Protein AF-A0A972HY02-F1 (afdb_monomer)

Sequence (213 aa):
MHKRKRLLFIAIFVITLFCNSVVFGEEVEIKLNQEEWKELNEFFSNFSEVFLKPFKKGQVSNTELVRFGILHNLWNNYQLFQPYNSSYLKLDKKFVETTVEKYFGIKSITHESVGDKIYKDGYYIIPVSSGEAYLFSQVTKFIDMGNGYYVAFLNLYIASSGFGGDPHGNLKTWNKERDGDIPKLSSKMVATVKKVTSNGSSRYILIEYLRDK

Structure (mmCIF, N/CA/C/O backbone):
data_AF-A0A972HY02-F1
#
_entry.id   AF-A0A972HY02-F1
#
loop_
_atom_site.group_PDB
_atom_site.id
_atom_site.type_symbol
_atom_site.label_atom_id
_atom_site.label_alt_id
_atom_site.label_comp_id
_atom_site.label_asym_id
_atom_site.label_entity_id
_atom_site.label_seq_id
_atom_site.pdbx_PDB_ins_code
_atom_site.Cartn_x
_atom_site.Cartn_y
_atom_site.Cartn_z
_atom_site.occupancy
_atom_site.B_iso_or_equiv
_atom_site.auth_seq_id
_atom_site.auth_comp_id
_atom_site.auth_asym_id
_atom_site.auth_atom_id
_atom_site.pdbx_PDB_model_num
ATOM 1 N N . MET A 1 1 ? -20.579 -78.067 -4.410 1.00 40.72 1 MET A N 1
ATOM 2 C CA . MET A 1 1 ? -19.650 -77.240 -5.213 1.00 40.72 1 MET A CA 1
ATOM 3 C C . MET A 1 1 ? -20.063 -75.778 -5.075 1.00 40.72 1 MET A C 1
ATOM 5 O O . MET A 1 1 ? -21.179 -75.424 -5.422 1.00 40.72 1 MET A O 1
ATOM 9 N N . HIS A 1 2 ? -19.217 -74.978 -4.425 1.00 41.62 2 HIS A N 1
ATOM 10 C CA . HIS A 1 2 ? -19.426 -73.565 -4.092 1.00 41.62 2 HIS A CA 1
ATOM 11 C C . HIS A 1 2 ? -19.660 -72.666 -5.316 1.00 41.62 2 HIS A C 1
ATOM 13 O O . HIS A 1 2 ? -18.959 -72.837 -6.311 1.00 41.62 2 HIS A O 1
ATOM 19 N N . LYS A 1 3 ? -20.456 -71.592 -5.161 1.00 41.34 3 LYS A N 1
ATOM 20 C CA . LYS A 1 3 ? -19.930 -70.205 -5.163 1.00 41.34 3 LYS A CA 1
ATOM 21 C C . LYS A 1 3 ? -21.015 -69.127 -4.960 1.00 41.34 3 LYS A C 1
ATOM 23 O O . LYS A 1 3 ? -21.869 -68.909 -5.802 1.00 41.34 3 LYS A O 1
ATOM 28 N N . ARG A 1 4 ? -20.825 -68.395 -3.853 1.00 43.81 4 ARG A N 1
ATOM 29 C CA . ARG A 1 4 ? -20.883 -66.927 -3.687 1.00 43.81 4 ARG A CA 1
ATOM 30 C C . ARG A 1 4 ? -22.223 -66.208 -3.914 1.00 43.81 4 ARG A C 1
ATOM 32 O O . ARG A 1 4 ? -22.504 -65.691 -4.989 1.00 43.81 4 ARG A O 1
ATOM 39 N N . L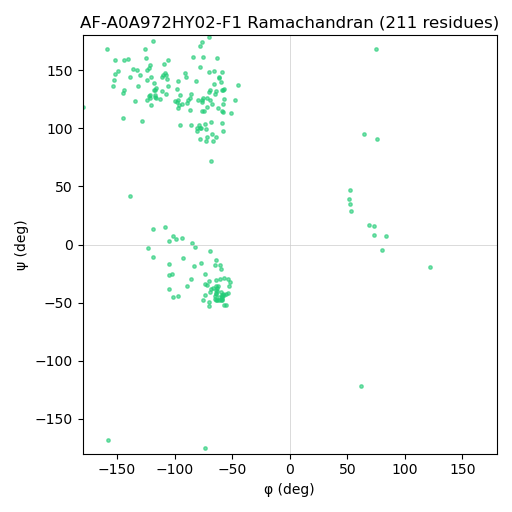YS A 1 5 ? -22.933 -66.004 -2.795 1.00 46.31 5 LYS A N 1
ATOM 40 C CA . LYS A 1 5 ? -23.804 -64.840 -2.561 1.00 46.31 5 LYS A CA 1
ATOM 41 C C . LYS A 1 5 ? -22.962 -63.560 -2.685 1.00 46.31 5 LYS A C 1
ATOM 43 O O . LYS A 1 5 ? -21.973 -63.415 -1.967 1.00 46.31 5 LYS A O 1
ATOM 48 N N . ARG A 1 6 ? -23.314 -62.656 -3.601 1.00 45.62 6 ARG A N 1
ATOM 49 C CA . ARG A 1 6 ? -22.719 -61.313 -3.689 1.00 45.62 6 ARG A CA 1
ATOM 50 C C . ARG A 1 6 ? -23.482 -60.397 -2.731 1.00 45.62 6 ARG A C 1
ATOM 52 O O . ARG A 1 6 ? -24.605 -60.010 -3.029 1.00 45.62 6 ARG A O 1
ATOM 59 N N . LEU A 1 7 ? -22.890 -60.103 -1.572 1.00 45.00 7 LEU A N 1
ATOM 60 C CA . LEU A 1 7 ? -23.332 -59.002 -0.718 1.00 45.00 7 LEU A CA 1
ATOM 61 C C . LEU A 1 7 ? -22.931 -57.692 -1.406 1.00 45.00 7 LEU A C 1
ATOM 63 O O . LEU A 1 7 ? -21.748 -57.452 -1.644 1.00 45.00 7 LEU A O 1
ATOM 67 N N . LEU A 1 8 ? -23.920 -56.875 -1.747 1.00 40.53 8 LEU A N 1
ATOM 68 C CA . LEU A 1 8 ? -23.731 -55.522 -2.248 1.00 40.53 8 LEU A CA 1
ATOM 69 C C . LEU A 1 8 ? -23.481 -54.611 -1.034 1.00 40.53 8 LEU A C 1
ATOM 71 O O . LEU A 1 8 ? -24.416 -54.259 -0.322 1.00 40.53 8 LEU A O 1
ATOM 75 N N . PHE A 1 9 ? -22.221 -54.274 -0.754 1.00 43.53 9 PHE A N 1
ATOM 76 C CA . PHE A 1 9 ? -21.885 -53.216 0.202 1.00 43.53 9 PHE A CA 1
ATOM 77 C C . PHE A 1 9 ? -22.065 -51.865 -0.498 1.00 43.53 9 PHE A C 1
ATOM 79 O O . PHE A 1 9 ? -21.234 -51.466 -1.312 1.00 43.53 9 PHE A O 1
ATOM 86 N N . ILE A 1 10 ? -23.163 -51.170 -0.203 1.00 44.62 10 ILE A N 1
ATOM 87 C CA . ILE A 1 10 ? -23.330 -49.759 -0.562 1.00 44.62 10 ILE A CA 1
ATOM 88 C C . ILE A 1 10 ? -22.516 -48.956 0.456 1.00 44.62 10 ILE A C 1
ATOM 90 O O . ILE A 1 10 ? -22.935 -48.768 1.596 1.00 44.62 10 ILE A O 1
ATOM 94 N N . ALA A 1 11 ? -21.319 -48.530 0.060 1.00 46.16 11 ALA A N 1
ATOM 95 C CA . ALA A 1 11 ? -20.534 -47.569 0.820 1.00 46.16 11 ALA A CA 1
ATOM 96 C C . ALA A 1 11 ? -21.167 -46.180 0.648 1.00 46.16 11 ALA A C 1
ATOM 98 O O . ALA A 1 11 ? -21.038 -45.553 -0.403 1.00 46.16 11 ALA A O 1
ATOM 99 N N . ILE A 1 12 ? -21.882 -45.712 1.671 1.00 47.66 12 ILE A N 1
ATOM 100 C CA . ILE A 1 12 ? -22.356 -44.329 1.754 1.00 47.66 12 ILE A CA 1
ATOM 101 C C . ILE A 1 12 ? -21.132 -43.458 2.050 1.00 47.66 12 ILE A C 1
ATOM 103 O O . ILE A 1 12 ? -20.663 -43.379 3.184 1.00 47.66 12 ILE A O 1
ATOM 107 N N . PHE A 1 13 ? -20.586 -42.830 1.012 1.00 43.66 13 PHE A N 1
ATOM 108 C CA . PHE A 1 13 ? -19.555 -41.807 1.143 1.00 43.66 13 PHE A CA 1
ATOM 109 C C . PHE A 1 13 ? -20.246 -40.506 1.574 1.00 43.66 13 PHE A C 1
ATOM 111 O O . PHE A 1 13 ? -20.729 -39.735 0.746 1.00 43.66 13 PHE A O 1
ATOM 118 N N . VAL A 1 14 ? -20.361 -40.283 2.885 1.00 46.16 14 VAL A N 1
ATOM 119 C CA . VAL A 1 14 ? -20.779 -38.983 3.424 1.00 46.16 14 VAL A CA 1
ATOM 120 C C . VAL A 1 14 ? -19.611 -38.021 3.220 1.00 46.16 14 VAL A C 1
ATOM 122 O O . VAL A 1 14 ? -18.694 -37.950 4.034 1.00 46.16 14 VAL A O 1
ATOM 125 N N . ILE A 1 15 ? -19.617 -37.300 2.099 1.00 47.66 15 ILE A N 1
ATOM 126 C CA . ILE A 1 15 ? -18.737 -36.150 1.892 1.00 47.66 15 ILE A CA 1
ATOM 127 C C . ILE A 1 15 ? -19.281 -35.033 2.785 1.00 47.66 15 ILE A C 1
ATOM 129 O O . ILE A 1 15 ? -20.130 -34.244 2.374 1.00 47.66 15 ILE A O 1
ATOM 133 N N . THR A 1 16 ? -18.822 -34.972 4.034 1.00 48.41 16 THR A N 1
ATOM 134 C CA . THR A 1 16 ? -18.956 -33.756 4.835 1.00 48.41 16 THR A CA 1
ATOM 135 C C . THR A 1 16 ? -18.064 -32.697 4.198 1.00 48.41 16 THR A C 1
ATOM 137 O O . THR A 1 16 ? -16.858 -32.650 4.451 1.00 48.41 16 THR A O 1
ATOM 140 N N . LEU A 1 17 ? -18.649 -31.864 3.334 1.00 44.12 17 LEU A N 1
ATOM 141 C CA . LEU A 1 17 ? -18.082 -30.566 2.991 1.00 44.12 17 LEU A CA 1
ATOM 142 C C . LEU A 1 17 ? -17.946 -29.786 4.305 1.00 44.12 17 LEU A C 1
ATOM 144 O O . LEU A 1 17 ? -18.910 -29.201 4.797 1.00 44.12 17 LEU A O 1
ATOM 148 N N . PHE A 1 18 ? -16.749 -29.783 4.891 1.00 44.62 18 PHE A N 1
ATOM 149 C CA . PHE A 1 18 ? -16.382 -28.773 5.871 1.00 44.62 18 PHE A CA 1
ATOM 150 C C . PHE A 1 18 ? -16.303 -27.445 5.123 1.00 44.62 18 PHE A C 1
ATOM 152 O O . PHE A 1 18 ? -15.267 -27.060 4.580 1.00 44.62 18 PHE A O 1
ATOM 159 N N . CYS A 1 19 ? -17.436 -26.752 5.055 1.00 38.41 19 CYS A N 1
ATOM 160 C CA . CYS A 1 19 ? -17.448 -25.327 4.806 1.00 38.41 19 CYS A CA 1
ATOM 161 C C . CYS A 1 19 ? -16.738 -24.705 6.015 1.00 38.41 19 CYS A C 1
ATOM 163 O O . CYS A 1 19 ? -17.353 -24.479 7.051 1.00 38.41 19 CYS A O 1
ATOM 165 N N . ASN A 1 20 ? -15.421 -24.500 5.916 1.00 41.03 20 ASN A N 1
ATOM 166 C CA . ASN A 1 20 ? -14.667 -23.691 6.868 1.00 41.03 20 ASN A CA 1
ATOM 167 C C . ASN A 1 20 ? -15.113 -22.234 6.695 1.00 41.03 20 ASN A C 1
ATOM 169 O O . ASN A 1 20 ? -14.405 -21.408 6.119 1.00 41.03 20 ASN A O 1
ATOM 173 N N . SER A 1 21 ? -16.327 -21.917 7.138 1.00 49.69 21 SER A N 1
ATOM 174 C CA . SER A 1 21 ? -16.713 -20.547 7.428 1.00 49.69 21 SER A CA 1
ATOM 175 C C . SER A 1 21 ? -15.747 -20.055 8.497 1.00 49.69 21 SER A C 1
ATOM 177 O O . SER A 1 21 ? -15.699 -20.605 9.595 1.00 49.69 21 SER A O 1
ATOM 179 N N . VAL A 1 22 ? -14.924 -19.069 8.144 1.00 54.97 22 VAL A N 1
ATOM 180 C CA . VAL A 1 22 ? -14.088 -18.355 9.109 1.00 54.97 22 VAL A CA 1
ATOM 181 C C . VAL A 1 22 ? -15.046 -17.740 10.125 1.00 54.97 22 VAL A C 1
ATOM 183 O O . VAL A 1 22 ? -15.758 -16.793 9.803 1.00 54.97 22 VAL A O 1
ATOM 186 N N . VAL A 1 23 ? -15.123 -18.331 11.317 1.00 57.91 23 VAL A N 1
ATOM 187 C CA . VAL A 1 23 ? -15.903 -17.789 12.432 1.00 57.91 23 VAL A CA 1
ATOM 188 C C . VAL A 1 23 ? -15.082 -16.647 13.006 1.00 57.91 23 VAL A C 1
ATOM 190 O O . VAL A 1 23 ? -14.093 -16.896 13.687 1.00 57.91 23 VAL A O 1
ATOM 193 N N . PHE A 1 24 ? -15.428 -15.410 12.661 1.00 62.81 24 PHE A N 1
ATOM 194 C CA . PHE A 1 24 ? -14.830 -14.234 13.288 1.00 62.81 24 PHE A CA 1
ATOM 195 C C . PHE A 1 24 ? -15.146 -14.235 14.792 1.00 62.81 24 PHE A C 1
ATOM 197 O O . PHE A 1 24 ? -16.200 -14.718 15.210 1.00 62.81 24 PHE A O 1
ATOM 204 N N . GLY A 1 25 ? -14.180 -13.792 15.597 1.00 70.50 25 GLY A N 1
ATOM 205 C CA . GLY A 1 25 ? -14.337 -13.657 17.043 1.00 70.50 25 GLY A CA 1
ATOM 206 C C . GLY A 1 25 ? -15.217 -12.460 17.406 1.00 70.50 25 GLY A C 1
ATOM 207 O O . GLY A 1 25 ? -15.766 -11.794 16.532 1.00 70.50 25 GLY A O 1
ATOM 208 N N . GLU A 1 26 ? -15.341 -12.187 18.704 1.00 82.00 26 GLU A N 1
ATOM 209 C CA . GLU A 1 26 ? -15.960 -10.950 19.185 1.00 82.00 26 GLU A CA 1
ATOM 210 C C . GLU A 1 26 ? -15.195 -9.733 18.643 1.00 82.00 26 GLU A C 1
ATOM 212 O O . GLU A 1 26 ? -13.964 -9.704 18.682 1.00 82.00 26 GLU A O 1
ATOM 217 N N . GLU A 1 27 ? -15.927 -8.749 18.118 1.00 89.88 27 GLU A N 1
ATOM 218 C CA . GLU A 1 27 ? -15.341 -7.521 17.587 1.00 89.88 27 GLU A CA 1
ATOM 219 C C . GLU A 1 27 ? -14.893 -6.618 18.738 1.00 89.88 27 GLU A C 1
ATOM 221 O O . GLU A 1 27 ? -15.718 -6.104 19.497 1.00 89.88 27 GLU A O 1
ATOM 226 N N . VAL A 1 28 ? -13.585 -6.395 18.857 1.00 94.00 28 VAL A N 1
ATOM 227 C CA . VAL A 1 28 ? -13.012 -5.575 19.931 1.00 94.00 28 VAL A CA 1
ATOM 228 C C . VAL A 1 28 ? -12.245 -4.407 19.335 1.00 94.00 28 VAL A C 1
ATOM 230 O O . VAL A 1 28 ? -11.272 -4.582 18.603 1.00 94.00 28 VAL A O 1
ATOM 233 N N . GLU A 1 29 ? -12.663 -3.186 19.665 1.00 95.75 29 GLU A N 1
ATOM 234 C CA . GLU A 1 29 ? -11.902 -1.992 19.305 1.00 95.75 29 GLU A CA 1
ATOM 235 C C . GLU A 1 29 ? -10.595 -1.925 20.104 1.00 95.75 29 GLU A C 1
ATOM 237 O O . GLU A 1 29 ? -10.589 -1.939 21.338 1.00 95.75 29 GLU A O 1
ATOM 242 N N . ILE A 1 30 ? -9.479 -1.825 19.386 1.00 95.75 30 ILE A N 1
ATOM 243 C CA . ILE A 1 30 ? -8.142 -1.736 19.960 1.00 95.75 30 ILE A CA 1
ATOM 244 C C . ILE A 1 30 ? -7.810 -0.274 20.229 1.00 95.75 30 ILE A C 1
ATOM 246 O O . ILE A 1 30 ? -7.784 0.563 19.324 1.00 95.75 30 ILE A O 1
ATOM 250 N N . LYS A 1 31 ? -7.470 0.019 21.484 1.00 96.12 31 LYS A N 1
ATOM 251 C CA . LYS A 1 31 ? -6.879 1.301 21.866 1.00 96.12 31 LYS A CA 1
ATOM 252 C C . LYS A 1 31 ? -5.391 1.289 21.539 1.00 96.12 31 LYS A C 1
ATOM 254 O O . LYS A 1 31 ? -4.598 0.774 22.320 1.00 96.12 31 LYS A O 1
ATOM 259 N N . LEU A 1 32 ? -5.045 1.856 20.388 1.00 94.56 32 LEU A N 1
ATOM 260 C CA . LEU A 1 32 ? -3.661 1.991 19.944 1.00 94.56 32 LEU A CA 1
ATOM 261 C C . LEU A 1 32 ? -2.915 3.001 20.816 1.00 94.56 32 LEU A C 1
ATOM 263 O O . LEU A 1 32 ? -3.403 4.111 21.056 1.00 94.56 32 LEU A O 1
ATOM 267 N N . ASN A 1 33 ? -1.716 2.638 21.254 1.00 95.38 33 ASN A N 1
ATOM 268 C CA . ASN A 1 33 ? -0.767 3.614 21.770 1.00 95.38 33 ASN A CA 1
ATOM 269 C C . ASN A 1 33 ? -0.121 4.409 20.613 1.00 95.38 33 ASN A C 1
ATOM 271 O O . ASN A 1 33 ? -0.362 4.141 19.435 1.00 95.38 33 ASN A O 1
ATOM 275 N N . GLN A 1 34 ? 0.690 5.418 20.941 1.00 93.25 34 GLN A N 1
ATOM 276 C CA . GLN A 1 34 ? 1.284 6.304 19.934 1.00 93.25 34 GLN A CA 1
ATOM 277 C C . GLN A 1 34 ? 2.224 5.577 18.956 1.00 93.25 34 GLN A C 1
ATOM 279 O O . GLN A 1 34 ? 2.246 5.915 17.774 1.00 93.25 34 GLN A O 1
ATOM 284 N N . GLU A 1 35 ? 2.993 4.602 19.437 1.00 94.56 35 GLU A N 1
ATOM 285 C CA . GLU A 1 35 ? 3.932 3.824 18.626 1.00 94.56 35 GLU A CA 1
ATOM 286 C C . GLU A 1 35 ? 3.176 2.890 17.675 1.00 94.56 35 GLU A C 1
ATOM 288 O O . GLU A 1 35 ? 3.372 2.964 16.466 1.00 94.56 35 GLU A O 1
ATOM 293 N N . GLU A 1 36 ? 2.212 2.121 18.189 1.00 95.38 36 GLU A N 1
ATOM 294 C CA . GLU A 1 36 ? 1.360 1.231 17.384 1.00 95.38 36 GLU A CA 1
ATOM 295 C C . GLU A 1 36 ? 0.570 2.004 16.320 1.00 95.38 36 GLU A C 1
ATOM 297 O O . GLU A 1 36 ? 0.427 1.565 15.177 1.00 95.38 36 GLU A O 1
ATOM 302 N N . TRP A 1 37 ? 0.055 3.179 16.688 1.00 96.25 37 TRP A N 1
ATOM 303 C CA . TRP A 1 37 ? -0.646 4.058 15.761 1.00 96.25 37 TRP A CA 1
ATOM 304 C C . TRP A 1 37 ? 0.280 4.561 14.651 1.00 96.25 37 TRP A C 1
ATOM 306 O O . TRP A 1 37 ? -0.109 4.565 13.482 1.00 96.25 37 TRP A O 1
ATOM 316 N N . LYS A 1 38 ? 1.517 4.942 14.990 1.00 95.44 38 LYS A N 1
ATOM 317 C CA . LYS A 1 38 ? 2.517 5.366 14.008 1.00 95.44 38 LYS A CA 1
ATOM 318 C C . LYS A 1 38 ? 2.885 4.225 13.056 1.00 95.44 38 LYS A C 1
ATOM 320 O O . LYS A 1 38 ? 2.833 4.429 11.846 1.00 95.44 38 LYS A O 1
ATOM 325 N N . GLU A 1 39 ? 3.168 3.032 13.573 1.00 95.44 39 GLU A N 1
ATOM 326 C CA . GLU A 1 39 ? 3.488 1.854 12.754 1.00 95.44 39 GLU A CA 1
ATOM 327 C C . GLU A 1 39 ? 2.354 1.501 11.781 1.00 95.44 39 GLU A C 1
ATOM 329 O O . GLU A 1 39 ? 2.594 1.222 10.603 1.00 95.44 39 GLU A O 1
ATOM 334 N N . LEU A 1 40 ? 1.098 1.543 12.240 1.00 97.50 40 LEU A N 1
ATOM 335 C CA . LEU A 1 40 ? -0.045 1.293 11.362 1.00 97.50 40 LEU A CA 1
ATOM 336 C C . LEU A 1 40 ? -0.221 2.407 10.323 1.00 97.50 40 LEU A C 1
ATOM 338 O O . LEU A 1 40 ? -0.528 2.111 9.168 1.00 97.50 40 LEU A O 1
ATOM 342 N N . ASN A 1 41 ? -0.001 3.671 10.687 1.00 97.56 41 ASN A N 1
ATOM 343 C CA . ASN A 1 41 ? -0.032 4.777 9.729 1.00 97.56 41 ASN A CA 1
ATOM 344 C C . ASN A 1 41 ? 1.031 4.617 8.645 1.00 97.56 41 ASN A C 1
ATOM 346 O O . ASN A 1 41 ? 0.723 4.794 7.467 1.00 97.56 41 ASN A O 1
ATOM 350 N N . GLU A 1 42 ? 2.259 4.256 9.016 1.00 95.88 42 GLU A N 1
ATOM 351 C CA . GLU A 1 42 ? 3.332 3.953 8.064 1.00 95.88 42 GLU A CA 1
ATOM 352 C C . GLU A 1 42 ? 2.927 2.788 7.156 1.00 95.88 42 GLU A C 1
ATOM 354 O O . GLU A 1 42 ? 3.001 2.896 5.930 1.00 95.88 42 GLU A O 1
ATOM 359 N N . PHE A 1 43 ? 2.401 1.701 7.733 1.00 97.50 43 PHE A N 1
ATOM 360 C CA . PHE A 1 43 ? 1.905 0.558 6.974 1.00 97.50 43 PHE A CA 1
ATOM 361 C C . PHE A 1 43 ? 0.850 0.970 5.936 1.00 97.50 43 PHE A C 1
ATOM 363 O O . PHE A 1 43 ? 1.021 0.652 4.757 1.00 97.50 43 PHE A O 1
ATOM 370 N N . PHE A 1 44 ? -0.200 1.699 6.335 1.00 98.25 44 PHE A N 1
ATOM 371 C CA . PHE A 1 44 ? -1.285 2.096 5.431 1.00 98.25 44 PHE A CA 1
ATOM 372 C C . PHE A 1 44 ? -0.895 3.203 4.443 1.00 98.25 44 PHE A C 1
ATOM 374 O O . PHE A 1 44 ? -1.455 3.277 3.341 1.00 98.25 44 PHE A O 1
ATOM 381 N N . SER A 1 45 ? 0.091 4.033 4.786 1.00 97.00 45 SER A N 1
ATOM 382 C CA . SER A 1 45 ? 0.610 5.065 3.884 1.00 97.00 45 SER A CA 1
ATOM 383 C C . SER A 1 45 ? 1.271 4.457 2.647 1.00 97.00 45 SER A C 1
ATOM 385 O O . SER A 1 45 ? 1.082 5.012 1.571 1.00 97.00 45 SER A O 1
ATOM 387 N N . ASN A 1 46 ? 1.867 3.258 2.744 1.00 97.06 46 ASN A N 1
ATOM 388 C CA . ASN A 1 46 ? 2.402 2.525 1.580 1.00 97.06 46 ASN A CA 1
ATOM 389 C C . ASN A 1 46 ? 1.350 2.255 0.482 1.00 97.06 46 ASN A C 1
ATOM 391 O O . ASN A 1 46 ? 1.677 2.140 -0.696 1.00 97.06 46 ASN A O 1
ATOM 395 N N . PHE A 1 47 ? 0.067 2.132 0.834 1.00 97.56 47 PHE A N 1
ATOM 396 C CA . PHE A 1 47 ? -1.004 1.969 -0.161 1.00 97.56 47 PHE A CA 1
ATOM 397 C C . PHE A 1 47 ? -1.506 3.314 -0.692 1.00 97.56 47 PHE A C 1
ATOM 399 O O . PHE A 1 47 ? -1.952 3.408 -1.836 1.00 97.56 47 PHE A O 1
ATOM 406 N N . SER A 1 48 ? -1.431 4.350 0.145 1.00 95.06 48 SER A N 1
ATOM 407 C CA . SER A 1 48 ? -1.893 5.701 -0.182 1.00 95.06 48 SER A CA 1
ATOM 408 C C . SER A 1 48 ? -0.945 6.387 -1.154 1.00 95.06 48 SER A C 1
ATOM 410 O O . SER A 1 48 ? -1.412 6.951 -2.139 1.00 95.06 48 SER A O 1
ATOM 412 N N . GLU A 1 49 ? 0.367 6.263 -0.924 1.00 91.38 49 GLU A N 1
ATOM 413 C CA . GLU A 1 49 ? 1.411 6.806 -1.797 1.00 91.38 49 GLU A CA 1
ATOM 414 C C . GLU A 1 49 ? 1.209 6.324 -3.240 1.00 91.38 49 GLU A C 1
ATOM 416 O O . GLU A 1 49 ? 1.293 7.116 -4.172 1.00 91.38 49 GLU A O 1
ATOM 421 N N . VAL A 1 50 ? 0.856 5.042 -3.453 1.00 92.44 50 VAL A N 1
ATOM 422 C CA . VAL A 1 50 ? 0.733 4.467 -4.810 1.00 92.44 50 VAL A CA 1
ATOM 423 C C . VAL A 1 50 ? -0.627 4.716 -5.455 1.00 92.44 50 VAL A C 1
ATOM 425 O O . VAL A 1 50 ? -0.864 4.259 -6.581 1.00 92.44 50 VAL A O 1
ATOM 428 N N . PHE A 1 51 ? -1.517 5.422 -4.753 1.00 93.31 51 PHE A N 1
ATOM 429 C CA . PHE A 1 51 ? -2.923 5.591 -5.105 1.00 93.31 51 PHE A CA 1
ATOM 430 C C . PHE A 1 51 ? -3.614 4.242 -5.348 1.00 93.31 51 PHE A C 1
ATOM 432 O O . PHE A 1 51 ? -4.299 4.063 -6.362 1.00 93.31 51 PHE A O 1
ATOM 439 N N . LEU A 1 52 ? -3.405 3.272 -4.446 1.00 96.62 52 LEU A N 1
ATOM 440 C CA . LEU A 1 52 ? -3.951 1.926 -4.604 1.00 96.62 52 LEU A CA 1
ATOM 441 C C . LEU A 1 52 ? -5.470 1.996 -4.752 1.00 96.62 52 LEU A C 1
ATOM 443 O O . LEU A 1 52 ? -6.175 2.564 -3.911 1.00 96.62 52 LEU A O 1
ATOM 447 N N . LYS A 1 53 ? -5.990 1.407 -5.830 1.00 96.56 53 LYS A N 1
ATOM 448 C CA . LYS A 1 53 ? -7.432 1.412 -6.057 1.00 96.56 53 LYS A CA 1
ATOM 449 C C . LYS A 1 53 ? -8.152 0.521 -5.045 1.00 96.56 53 LYS A C 1
ATOM 451 O O . LYS A 1 53 ? -7.615 -0.512 -4.650 1.00 96.56 53 LYS A O 1
ATOM 456 N N . PRO A 1 54 ? -9.397 0.867 -4.675 1.00 97.56 54 PRO A N 1
ATOM 457 C CA . PRO A 1 54 ? -10.213 -0.002 -3.847 1.00 97.56 54 PRO A CA 1
ATOM 458 C C . PRO A 1 54 ? -10.443 -1.367 -4.511 1.00 97.56 54 PRO A C 1
ATOM 460 O O . PRO A 1 54 ? -10.705 -1.441 -5.713 1.00 97.56 54 PRO A O 1
ATOM 463 N N . PHE A 1 55 ? -10.405 -2.437 -3.725 1.00 98.31 55 PHE A N 1
ATOM 464 C CA . PHE A 1 55 ? -10.669 -3.807 -4.147 1.00 98.31 55 PHE A CA 1
ATOM 465 C C . PHE A 1 55 ? -11.286 -4.614 -3.001 1.00 98.31 55 PHE A C 1
ATOM 467 O O . PHE A 1 55 ? -10.987 -4.384 -1.830 1.00 98.31 55 PHE A O 1
ATOM 474 N N . LYS A 1 56 ? -12.127 -5.592 -3.348 1.00 98.19 56 LYS A N 1
ATOM 475 C CA . LYS A 1 56 ? -12.662 -6.567 -2.389 1.00 98.19 56 LYS A CA 1
ATOM 476 C C . LYS A 1 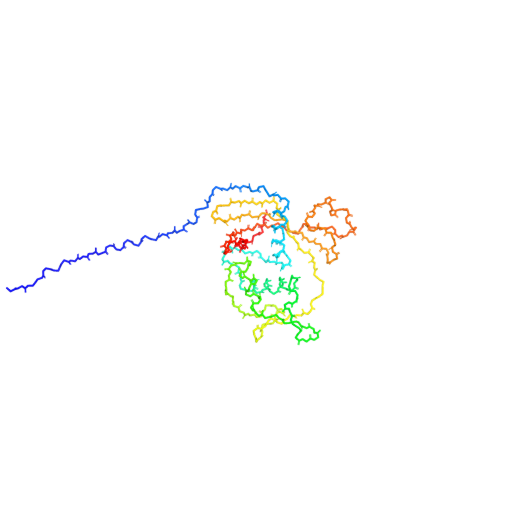56 ? -11.698 -7.726 -2.178 1.00 98.19 56 LYS A C 1
ATOM 478 O O . LYS A 1 56 ? -10.872 -8.013 -3.047 1.00 98.19 56 LYS A O 1
ATOM 483 N N . LYS A 1 57 ? -11.860 -8.464 -1.082 1.00 96.56 57 LYS A N 1
ATOM 484 C CA . LYS A 1 57 ? -11.075 -9.672 -0.795 1.00 96.56 57 LYS A CA 1
ATOM 485 C C . LYS A 1 57 ? -10.990 -10.617 -1.998 1.00 96.56 57 LYS A C 1
ATOM 487 O O . LYS A 1 57 ? -12.003 -11.059 -2.532 1.00 96.56 57 LYS A O 1
ATOM 492 N N . GLY A 1 58 ? -9.760 -10.946 -2.395 1.00 95.19 58 GLY A N 1
ATOM 493 C CA . GLY A 1 58 ? -9.481 -11.839 -3.526 1.00 95.19 58 GLY A CA 1
ATOM 494 C C . GLY A 1 58 ? -9.749 -11.233 -4.909 1.00 95.19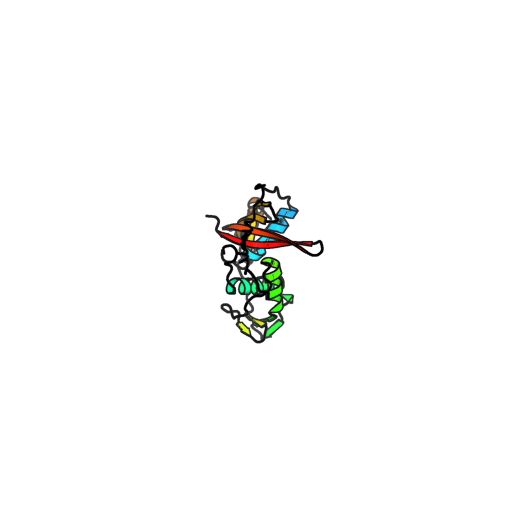 58 GLY A C 1
ATOM 495 O O . GLY A 1 58 ? -9.698 -11.960 -5.894 1.00 95.19 58 GLY A O 1
ATOM 496 N N . GLN A 1 59 ? -10.033 -9.929 -4.993 1.00 97.56 59 GLN A N 1
ATOM 497 C CA . GLN A 1 59 ? -10.353 -9.221 -6.239 1.00 97.56 59 GLN A CA 1
ATOM 498 C C . GLN A 1 59 ? -9.353 -8.103 -6.578 1.00 97.56 59 GLN A C 1
ATOM 500 O O . GLN A 1 59 ? -9.633 -7.277 -7.446 1.00 97.56 59 GLN A O 1
ATOM 505 N N . VAL A 1 60 ? -8.191 -8.050 -5.915 1.0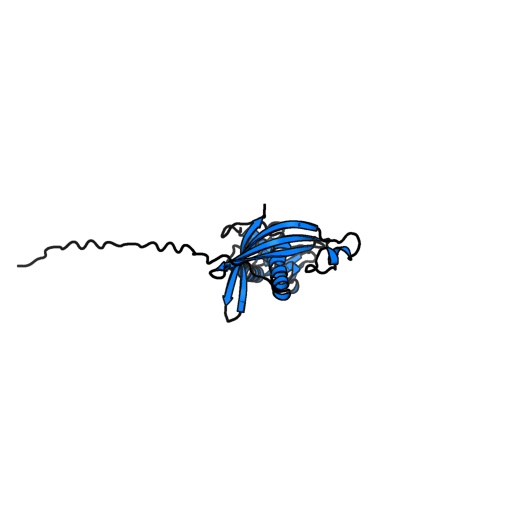0 97.56 60 VAL A N 1
ATOM 506 C CA . VAL A 1 60 ? -7.092 -7.183 -6.368 1.00 97.56 60 VAL A CA 1
ATOM 507 C C . VAL A 1 60 ? -6.608 -7.675 -7.732 1.00 97.56 60 VAL A C 1
ATOM 509 O O . VAL A 1 60 ? -6.363 -8.867 -7.919 1.00 97.56 60 VAL A O 1
ATOM 512 N N . SER A 1 61 ? -6.511 -6.776 -8.709 1.00 97.56 61 SER A N 1
ATOM 513 C CA . SER A 1 61 ? -6.081 -7.156 -10.053 1.00 97.56 61 SER A CA 1
ATOM 514 C C . SER A 1 61 ? -4.565 -7.329 -10.121 1.00 97.56 61 SER A C 1
ATOM 516 O O . SER A 1 61 ? -3.813 -6.665 -9.405 1.00 97.56 61 SER A O 1
ATOM 518 N N . ASN A 1 62 ? -4.106 -8.178 -11.042 1.00 97.94 62 ASN A N 1
ATOM 519 C CA . ASN A 1 62 ? -2.680 -8.354 -11.312 1.00 97.94 62 ASN A CA 1
ATOM 520 C C . ASN A 1 62 ? -1.987 -7.020 -11.648 1.00 97.94 62 ASN A C 1
ATOM 522 O O . ASN A 1 62 ? -0.923 -6.713 -11.119 1.00 97.94 62 ASN A O 1
ATOM 526 N N . THR A 1 63 ? -2.647 -6.189 -12.456 1.00 97.50 63 THR A N 1
ATOM 527 C CA . THR A 1 63 ? -2.182 -4.849 -12.823 1.00 97.50 63 THR A CA 1
ATOM 528 C C . THR A 1 63 ? -1.935 -3.957 -11.602 1.00 97.50 63 THR A C 1
ATOM 530 O O . THR A 1 63 ? -0.915 -3.271 -11.549 1.00 97.50 63 THR A O 1
ATOM 533 N N . GLU A 1 64 ? -2.831 -3.963 -10.607 1.00 97.75 64 GLU A N 1
ATOM 534 C CA . GLU A 1 64 ? -2.657 -3.163 -9.385 1.00 97.75 64 GLU A CA 1
ATOM 535 C C . GLU A 1 64 ? -1.547 -3.731 -8.487 1.00 97.75 64 GLU A C 1
ATOM 537 O O . GLU A 1 64 ? -0.785 -2.953 -7.919 1.00 97.75 64 GLU A O 1
ATOM 542 N N . LEU A 1 65 ? -1.377 -5.058 -8.421 1.00 98.50 65 LEU A N 1
ATOM 543 C CA . LEU A 1 65 ? -0.262 -5.683 -7.693 1.00 98.50 65 LEU A CA 1
ATOM 544 C C . LEU A 1 65 ? 1.097 -5.302 -8.295 1.00 98.50 65 LEU A C 1
ATOM 546 O O . LEU A 1 65 ? 2.005 -4.890 -7.572 1.00 98.50 65 LEU A O 1
ATOM 550 N N . VAL A 1 66 ? 1.230 -5.396 -9.622 1.00 98.31 66 VAL A N 1
ATOM 551 C CA . VAL A 1 66 ? 2.446 -4.995 -10.344 1.00 98.31 66 VAL A CA 1
ATOM 552 C C . VAL A 1 66 ? 2.718 -3.505 -10.144 1.00 98.31 66 VAL A C 1
ATOM 554 O O . VAL A 1 66 ? 3.831 -3.123 -9.779 1.00 98.31 66 VAL A O 1
ATOM 557 N N . ARG A 1 67 ? 1.697 -2.657 -10.324 1.00 97.38 67 ARG A N 1
ATOM 558 C CA . ARG A 1 67 ? 1.814 -1.208 -10.124 1.00 97.38 67 ARG A CA 1
ATOM 559 C C . ARG A 1 67 ? 2.249 -0.869 -8.698 1.00 97.38 67 ARG A C 1
ATOM 561 O O . ARG A 1 67 ? 3.170 -0.069 -8.546 1.00 97.38 67 ARG A O 1
ATOM 568 N N . PHE A 1 68 ? 1.625 -1.477 -7.686 1.00 97.81 68 PHE A N 1
ATOM 569 C CA . PHE A 1 68 ? 1.996 -1.297 -6.283 1.00 97.81 68 PHE A CA 1
ATOM 570 C C . PHE A 1 68 ? 3.463 -1.661 -6.065 1.00 97.81 68 PHE A C 1
ATOM 572 O O . PHE A 1 68 ? 4.225 -0.846 -5.554 1.00 97.81 68 PHE A O 1
ATOM 579 N N . GLY A 1 69 ? 3.883 -2.853 -6.498 1.00 97.81 69 GLY A N 1
ATOM 580 C CA . GLY A 1 69 ? 5.248 -3.318 -6.271 1.00 97.81 69 GLY A CA 1
ATOM 581 C C . GLY A 1 69 ? 6.304 -2.434 -6.940 1.00 97.81 69 GLY A C 1
ATOM 582 O O . GLY A 1 69 ? 7.360 -2.211 -6.356 1.00 97.81 69 GLY A O 1
ATOM 583 N N . ILE A 1 70 ? 6.027 -1.877 -8.121 1.00 97.25 70 ILE A N 1
ATOM 584 C CA . ILE A 1 70 ? 6.945 -0.944 -8.791 1.00 97.25 70 ILE A CA 1
ATOM 585 C C . ILE A 1 70 ? 7.006 0.399 -8.053 1.00 97.25 70 ILE A C 1
ATOM 587 O O . ILE A 1 70 ? 8.098 0.863 -7.734 1.00 97.25 70 ILE A O 1
ATOM 591 N N . LEU A 1 71 ? 5.853 1.024 -7.790 1.00 95.31 71 LEU A N 1
ATOM 592 C CA . LEU A 1 71 ? 5.794 2.375 -7.221 1.00 95.31 71 LEU A CA 1
ATOM 593 C C . LEU A 1 71 ? 6.265 2.415 -5.764 1.00 95.31 71 LEU A C 1
ATOM 595 O O . LEU A 1 71 ? 7.050 3.287 -5.407 1.00 95.31 71 LEU A O 1
ATOM 599 N N . HIS A 1 72 ? 5.886 1.427 -4.952 1.00 96.00 72 HIS A N 1
ATOM 600 C CA . HIS A 1 72 ? 6.367 1.329 -3.576 1.00 96.00 72 HIS A CA 1
ATOM 601 C C . HIS A 1 72 ? 7.898 1.231 -3.525 1.00 96.00 72 HIS A C 1
ATOM 603 O O . HIS A 1 72 ? 8.541 1.921 -2.736 1.00 96.00 72 HIS A O 1
ATOM 609 N N . ASN A 1 73 ? 8.503 0.410 -4.395 1.00 96.88 73 ASN A N 1
ATOM 610 C CA . ASN A 1 73 ? 9.960 0.332 -4.471 1.00 96.88 73 ASN A CA 1
ATOM 611 C C . ASN A 1 73 ? 10.576 1.630 -4.995 1.00 96.88 73 ASN A C 1
ATOM 613 O O . ASN A 1 73 ? 11.638 2.008 -4.516 1.00 96.88 73 ASN A O 1
ATOM 617 N N . LEU A 1 74 ? 9.946 2.310 -5.956 1.00 93.31 74 LEU A N 1
ATOM 618 C CA . LEU A 1 74 ? 10.457 3.574 -6.487 1.00 93.31 74 LEU A CA 1
ATOM 619 C C . LEU A 1 74 ? 10.622 4.621 -5.382 1.00 93.31 74 LEU A C 1
ATOM 621 O O . LEU A 1 74 ? 11.639 5.307 -5.350 1.00 93.31 74 LEU A O 1
ATOM 625 N N . TRP A 1 75 ? 9.659 4.722 -4.469 1.00 89.94 75 TRP A N 1
ATOM 626 C CA . TRP A 1 75 ? 9.691 5.744 -3.422 1.00 89.94 75 TRP A CA 1
ATOM 627 C C . TRP A 1 75 ? 10.424 5.315 -2.156 1.00 89.94 75 TRP A C 1
ATOM 629 O O . TRP A 1 75 ? 11.121 6.132 -1.564 1.00 89.94 75 TRP A O 1
ATOM 639 N N . ASN A 1 76 ? 10.328 4.042 -1.766 1.00 92.69 76 ASN A N 1
ATOM 640 C CA . ASN A 1 76 ? 10.869 3.575 -0.485 1.00 92.69 76 ASN A CA 1
ATOM 641 C C . ASN A 1 76 ? 12.165 2.768 -0.615 1.00 92.69 76 ASN A C 1
ATOM 643 O O . ASN A 1 76 ? 12.875 2.583 0.369 1.00 92.69 76 ASN A O 1
ATOM 647 N N . ASN A 1 77 ? 12.492 2.279 -1.814 1.00 95.38 77 ASN A N 1
ATOM 648 C CA . ASN A 1 77 ? 13.651 1.420 -2.063 1.00 95.38 77 ASN A CA 1
ATOM 649 C C . ASN A 1 77 ? 14.375 1.802 -3.364 1.00 95.38 77 ASN A C 1
ATOM 651 O O . ASN A 1 77 ? 14.777 0.931 -4.142 1.00 95.38 77 ASN A O 1
ATOM 655 N N . TYR A 1 78 ? 14.538 3.106 -3.616 1.00 93.56 78 TYR A N 1
ATOM 656 C CA . TYR A 1 78 ? 15.124 3.639 -4.852 1.00 93.56 78 TYR A CA 1
ATOM 657 C C . TYR A 1 78 ? 16.490 3.014 -5.197 1.00 93.56 78 TYR A C 1
ATOM 659 O O . TYR A 1 78 ? 16.805 2.792 -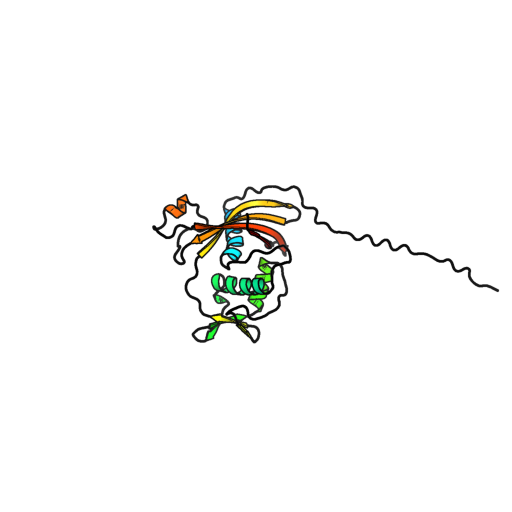6.363 1.00 93.56 78 TYR A O 1
ATOM 667 N N . GLN A 1 79 ? 17.278 2.634 -4.188 1.00 95.62 79 GLN A N 1
ATOM 668 C CA . GLN A 1 79 ? 18.566 1.946 -4.329 1.00 95.62 79 GLN A CA 1
ATOM 669 C C . GLN A 1 79 ? 18.495 0.579 -5.035 1.00 95.62 79 GLN A C 1
ATOM 671 O O . GLN A 1 79 ? 19.524 0.064 -5.466 1.00 95.62 79 GLN A O 1
ATOM 676 N N . LEU A 1 80 ? 17.311 -0.034 -5.143 1.00 96.94 80 LEU A N 1
ATOM 677 C CA . LEU A 1 80 ? 17.111 -1.287 -5.881 1.00 96.94 80 LEU A CA 1
ATOM 678 C C . LEU A 1 80 ? 17.063 -1.075 -7.400 1.00 96.94 80 LEU A C 1
ATOM 680 O O . LEU A 1 80 ? 17.189 -2.041 -8.160 1.00 96.94 80 LEU A O 1
ATOM 684 N N . PHE A 1 81 ? 16.870 0.166 -7.850 1.00 97.06 81 PHE A N 1
ATOM 685 C CA . PHE A 1 81 ? 16.813 0.508 -9.262 1.00 97.06 81 PHE A CA 1
ATOM 686 C C . PHE A 1 81 ? 18.212 0.654 -9.847 1.00 97.06 81 PHE A C 1
ATOM 688 O O . PHE A 1 81 ? 19.125 1.215 -9.245 1.00 97.06 81 PHE A O 1
ATOM 695 N N . GLN A 1 82 ? 18.362 0.171 -11.074 1.00 97.00 82 GLN A N 1
ATOM 696 C CA . GLN A 1 82 ? 19.578 0.327 -11.860 1.00 97.00 82 GLN A CA 1
ATOM 697 C C . GLN A 1 82 ? 19.305 1.294 -13.016 1.00 97.00 82 GLN A C 1
ATOM 699 O O . GLN A 1 82 ? 18.207 1.263 -13.578 1.00 97.00 82 GLN A O 1
ATOM 704 N N . PRO A 1 83 ? 20.281 2.111 -13.439 1.00 96.44 83 PRO A N 1
ATOM 705 C CA . PRO A 1 83 ? 20.151 2.873 -14.673 1.00 96.44 83 PRO A CA 1
ATOM 706 C C . PRO A 1 83 ? 19.898 1.939 -15.865 1.00 96.44 83 PRO A C 1
ATOM 708 O O . PRO A 1 83 ? 20.565 0.911 -16.017 1.00 96.44 83 PRO A O 1
ATOM 711 N N . TYR A 1 84 ? 18.930 2.290 -16.709 1.00 95.88 84 TYR A N 1
ATOM 712 C CA . TYR A 1 84 ? 18.726 1.645 -18.008 1.00 95.88 84 TYR A CA 1
ATOM 713 C C . TYR A 1 84 ? 19.292 2.515 -19.134 1.00 95.88 84 TYR A C 1
ATOM 715 O O . TYR A 1 84 ? 20.016 2.023 -19.996 1.00 95.88 84 TYR A O 1
ATOM 723 N N . ASN A 1 85 ? 19.001 3.816 -19.090 1.00 94.44 85 ASN A N 1
ATOM 724 C CA . ASN A 1 85 ? 19.612 4.864 -19.908 1.00 94.44 85 ASN A CA 1
ATOM 725 C C . ASN A 1 85 ? 19.430 6.227 -19.200 1.00 94.44 85 ASN A C 1
ATOM 727 O O . ASN A 1 85 ? 19.028 6.265 -18.039 1.00 94.44 85 ASN A O 1
ATOM 731 N N . SER A 1 86 ? 19.705 7.343 -19.882 1.00 91.06 86 SER A N 1
ATOM 732 C CA . SER A 1 86 ? 19.616 8.700 -19.312 1.00 91.06 86 SER A CA 1
ATOM 733 C C . SER A 1 86 ? 18.234 9.103 -18.783 1.00 91.06 86 SER A C 1
ATOM 735 O O . SER A 1 86 ? 18.141 10.041 -18.000 1.00 91.06 86 SER A O 1
ATOM 737 N N . SER A 1 87 ? 17.166 8.441 -19.224 1.00 92.75 87 SER A N 1
ATOM 738 C CA . SER A 1 87 ? 15.779 8.829 -18.933 1.00 92.75 87 SER A CA 1
ATOM 739 C C . SER A 1 87 ? 14.972 7.726 -18.251 1.00 92.75 87 SER A C 1
ATOM 741 O O . SER A 1 87 ? 13.813 7.949 -17.906 1.00 92.75 87 SER A O 1
ATOM 743 N N . TYR A 1 88 ? 15.565 6.546 -18.057 1.00 95.00 88 TYR A N 1
ATOM 744 C CA . TYR A 1 88 ? 14.867 5.371 -17.553 1.00 95.00 88 TYR A CA 1
ATOM 745 C C . TYR A 1 88 ? 15.697 4.598 -16.533 1.00 95.00 88 TYR A C 1
ATOM 747 O O . TYR A 1 88 ? 16.910 4.409 -16.678 1.00 95.00 88 TYR A O 1
ATOM 755 N N . LEU A 1 89 ? 14.989 4.064 -15.545 1.00 96.69 89 LEU A N 1
ATOM 756 C CA . LEU A 1 89 ? 15.490 3.103 -14.573 1.00 96.69 89 LEU A CA 1
ATOM 757 C C . LEU A 1 89 ? 14.939 1.716 -14.896 1.00 96.69 89 LEU A C 1
ATOM 759 O O . LEU A 1 89 ? 13.902 1.585 -15.547 1.00 96.69 89 LEU A O 1
ATOM 763 N N . LYS A 1 90 ? 15.608 0.677 -14.401 1.00 97.81 90 LYS A N 1
ATOM 764 C CA . LYS A 1 90 ? 15.109 -0.697 -14.424 1.00 97.81 90 LYS A CA 1
ATOM 765 C C . LYS A 1 90 ? 15.070 -1.303 -13.022 1.00 97.81 90 LYS A C 1
ATOM 767 O O . LYS A 1 90 ? 15.989 -1.099 -12.228 1.00 97.81 90 LYS A O 1
ATOM 772 N N . LEU A 1 91 ? 14.031 -2.089 -12.756 1.00 98.50 91 LEU A N 1
ATOM 773 C CA . LEU A 1 91 ? 13.830 -2.854 -11.526 1.00 98.50 91 LEU A CA 1
ATOM 774 C C . LEU A 1 91 ? 13.697 -4.338 -11.857 1.00 98.50 91 LEU A C 1
ATOM 776 O O . LEU A 1 91 ? 12.890 -4.714 -12.705 1.00 98.50 91 LEU A O 1
ATOM 780 N N . ASP A 1 92 ? 14.479 -5.181 -11.188 1.00 98.56 92 ASP A N 1
ATOM 781 C CA . ASP A 1 92 ? 14.367 -6.639 -11.306 1.00 98.56 92 ASP A CA 1
ATOM 782 C C . ASP A 1 92 ? 12.998 -7.101 -10.781 1.00 98.56 92 ASP A C 1
ATOM 784 O O . ASP A 1 92 ? 12.570 -6.705 -9.689 1.00 98.56 92 ASP A O 1
ATOM 788 N N . LYS A 1 93 ? 12.304 -7.944 -11.552 1.00 98.19 93 LYS A N 1
ATOM 789 C CA . LYS A 1 93 ? 10.956 -8.424 -11.229 1.00 98.19 93 LYS A CA 1
ATOM 790 C C . LYS A 1 93 ? 10.842 -9.053 -9.835 1.00 98.19 93 LYS A C 1
ATOM 792 O O . LYS A 1 93 ? 9.790 -8.925 -9.210 1.00 98.19 93 LYS A O 1
ATOM 797 N N . LYS A 1 94 ? 11.923 -9.654 -9.320 1.00 98.25 94 LYS A N 1
ATOM 798 C CA . LYS A 1 94 ? 11.943 -10.305 -8.000 1.00 98.25 94 LYS A CA 1
ATOM 799 C C . LYS A 1 94 ? 11.635 -9.339 -6.859 1.00 98.25 94 LYS A C 1
ATOM 801 O O . LYS A 1 94 ? 11.078 -9.738 -5.840 1.00 98.25 94 LYS A O 1
ATOM 806 N N . PHE A 1 95 ? 11.985 -8.060 -7.017 1.00 98.50 95 PHE A N 1
ATOM 807 C CA . PHE A 1 95 ? 11.701 -7.044 -6.008 1.00 98.50 95 PHE A CA 1
ATOM 808 C C . PHE A 1 95 ? 10.215 -6.682 -6.003 1.00 98.50 95 PHE A C 1
ATOM 810 O O . PHE A 1 95 ? 9.642 -6.484 -4.936 1.00 98.50 95 PHE A O 1
ATOM 817 N N . VAL A 1 96 ? 9.562 -6.702 -7.170 1.00 98.44 96 VAL A N 1
ATOM 818 C CA . VAL A 1 96 ? 8.102 -6.548 -7.271 1.00 98.44 96 VAL A CA 1
ATOM 819 C C . VAL A 1 96 ? 7.398 -7.732 -6.607 1.00 98.44 96 VAL A C 1
ATOM 821 O O . VAL A 1 96 ? 6.515 -7.514 -5.782 1.00 98.44 96 VAL A O 1
ATOM 824 N N . GLU A 1 97 ? 7.820 -8.968 -6.892 1.00 98.44 97 GLU A N 1
ATOM 825 C CA . GLU A 1 97 ? 7.277 -10.181 -6.254 1.00 98.44 97 GLU A CA 1
ATOM 826 C C . GLU A 1 97 ? 7.445 -10.138 -4.726 1.00 98.44 97 GLU A C 1
ATOM 828 O O . GLU A 1 97 ? 6.479 -10.330 -3.989 1.00 98.44 97 GLU A O 1
ATOM 833 N N . THR A 1 98 ? 8.646 -9.793 -4.246 1.00 97.88 98 THR A N 1
ATOM 834 C CA . THR A 1 98 ? 8.960 -9.684 -2.810 1.00 97.88 98 THR A CA 1
ATOM 835 C C . THR A 1 98 ? 8.066 -8.657 -2.114 1.00 97.88 98 THR A C 1
ATOM 837 O O . THR A 1 98 ? 7.518 -8.917 -1.040 1.00 97.88 98 THR A O 1
ATOM 840 N N . THR A 1 99 ? 7.882 -7.485 -2.724 1.00 98.25 99 THR A N 1
ATOM 841 C CA . THR A 1 99 ? 7.001 -6.440 -2.196 1.00 98.25 99 THR A CA 1
ATOM 842 C C . THR A 1 99 ? 5.542 -6.896 -2.180 1.00 98.25 99 THR A C 1
ATOM 844 O O . THR A 1 99 ? 4.855 -6.717 -1.173 1.00 98.25 99 THR A O 1
ATOM 847 N N . VAL A 1 100 ? 5.061 -7.537 -3.247 1.00 98.56 100 VAL A N 1
ATOM 848 C CA . VAL A 1 100 ? 3.685 -8.049 -3.305 1.00 98.56 100 VAL A CA 1
ATOM 849 C C . VAL A 1 100 ? 3.448 -9.139 -2.256 1.00 98.56 100 VAL A C 1
ATOM 851 O O . VAL A 1 100 ? 2.438 -9.101 -1.550 1.00 98.56 100 VAL A O 1
ATOM 854 N N . GLU A 1 101 ? 4.388 -10.057 -2.049 1.00 97.94 101 GLU A N 1
ATOM 855 C CA . GLU A 1 101 ? 4.278 -11.066 -0.991 1.00 97.94 101 GLU A CA 1
ATOM 856 C C . GLU A 1 101 ? 4.285 -10.427 0.413 1.00 97.94 101 GLU A C 1
ATOM 858 O O . GLU A 1 101 ? 3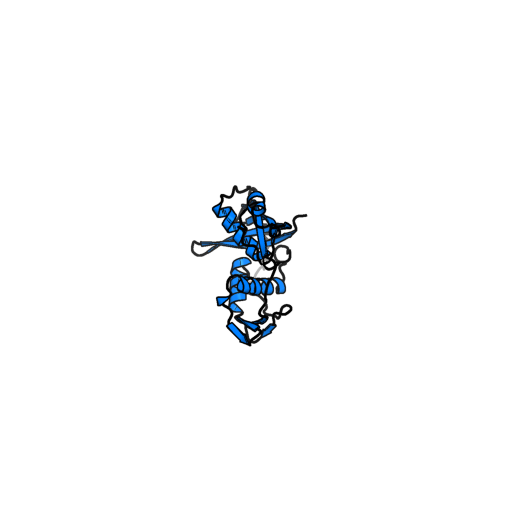.515 -10.828 1.302 1.00 97.94 101 GLU A O 1
ATOM 863 N N . LYS A 1 102 ? 5.116 -9.397 0.620 1.00 97.19 102 LYS A N 1
ATOM 864 C CA . LYS A 1 102 ? 5.203 -8.662 1.890 1.00 97.19 102 LYS A CA 1
ATOM 865 C C . LYS A 1 102 ? 3.901 -7.943 2.244 1.00 97.19 102 LYS A C 1
ATOM 867 O O . LYS A 1 102 ? 3.523 -7.963 3.413 1.00 97.19 102 LYS A O 1
ATOM 872 N N . TYR A 1 103 ? 3.215 -7.333 1.284 1.00 98.25 103 TYR A N 1
ATOM 873 C CA . TYR A 1 103 ? 2.042 -6.503 1.585 1.00 98.25 103 TYR A CA 1
ATOM 874 C C . TYR A 1 103 ? 0.702 -7.187 1.309 1.00 98.25 103 TYR A C 1
ATOM 876 O O . TYR A 1 103 ? -0.272 -6.859 1.975 1.00 98.25 103 TYR A O 1
ATOM 884 N N . PHE A 1 104 ? 0.640 -8.170 0.409 1.00 98.31 104 PHE A N 1
ATOM 885 C CA . PHE A 1 104 ? -0.605 -8.859 0.030 1.00 98.31 104 PHE A CA 1
ATOM 886 C C . PHE A 1 104 ? -0.586 -10.360 0.341 1.00 98.31 104 PHE A C 1
ATOM 888 O O . PHE A 1 104 ? -1.618 -11.020 0.262 1.00 98.31 104 PHE A O 1
ATOM 895 N N . GLY A 1 105 ? 0.573 -10.932 0.691 1.00 97.19 105 GLY A N 1
ATOM 896 C CA . GLY A 1 105 ? 0.703 -12.376 0.922 1.00 97.19 105 GLY A CA 1
ATOM 897 C C . GLY A 1 105 ? 0.568 -13.222 -0.351 1.00 97.19 105 GLY A C 1
ATOM 898 O O . GLY A 1 105 ? 0.342 -14.427 -0.258 1.00 97.19 105 GLY A O 1
ATOM 899 N N . ILE A 1 106 ? 0.691 -12.606 -1.531 1.00 97.31 106 ILE A N 1
ATOM 900 C CA . ILE A 1 106 ? 0.583 -13.263 -2.837 1.00 97.31 106 ILE A CA 1
ATOM 901 C C . ILE A 1 106 ? 1.994 -13.586 -3.336 1.00 97.31 106 ILE A C 1
ATOM 903 O O . ILE A 1 106 ? 2.796 -12.685 -3.549 1.00 97.31 106 ILE A O 1
ATOM 907 N N . LYS A 1 107 ? 2.292 -14.878 -3.512 1.00 93.56 107 LYS A N 1
ATOM 908 C CA . LYS A 1 107 ? 3.639 -15.374 -3.858 1.00 93.56 107 LYS A CA 1
ATOM 909 C C . LYS A 1 107 ? 3.977 -15.327 -5.343 1.00 93.56 107 LYS A C 1
ATOM 911 O O . LYS A 1 107 ? 5.134 -15.468 -5.721 1.00 93.56 107 LYS A O 1
ATOM 916 N N . SER A 1 108 ? 2.966 -15.227 -6.197 1.00 91.19 108 SER A N 1
ATOM 917 C CA . SER A 1 108 ? 3.161 -15.259 -7.641 1.00 91.19 108 SER A CA 1
ATOM 918 C C . SER A 1 108 ? 2.165 -14.331 -8.304 1.00 91.19 108 SER A C 1
ATOM 920 O O . SER A 1 108 ? 0.967 -14.391 -8.029 1.00 91.19 108 SER A O 1
ATOM 922 N N . ILE A 1 109 ? 2.690 -13.483 -9.176 1.00 97.12 109 ILE A N 1
ATOM 923 C CA . ILE A 1 109 ? 1.937 -12.564 -10.022 1.00 97.12 109 ILE A CA 1
ATOM 924 C C . ILE A 1 109 ? 2.325 -12.813 -11.476 1.00 97.12 109 ILE A C 1
ATOM 926 O O . ILE A 1 109 ? 3.367 -13.404 -11.766 1.00 97.12 109 ILE A O 1
ATOM 930 N N . THR A 1 110 ? 1.487 -12.366 -12.400 1.00 98.06 110 THR A N 1
ATOM 931 C CA . THR A 1 110 ? 1.838 -12.363 -13.820 1.00 98.06 110 THR A CA 1
ATOM 932 C C . THR A 1 110 ? 2.609 -11.088 -14.126 1.00 98.06 110 THR A C 1
ATOM 934 O O . THR A 1 110 ? 2.178 -9.992 -13.776 1.00 98.06 110 THR A O 1
ATOM 937 N N . HIS A 1 111 ? 3.759 -11.218 -14.777 1.00 98.12 111 HIS A N 1
ATOM 938 C CA . HIS A 1 111 ? 4.550 -10.061 -15.173 1.00 98.12 111 HIS A CA 1
ATOM 939 C C . HIS A 1 111 ? 4.138 -9.572 -16.556 1.00 98.12 111 HIS A C 1
ATOM 941 O O . HIS A 1 111 ? 4.214 -10.314 -17.534 1.00 98.12 111 HIS A O 1
ATOM 947 N N . GLU A 1 112 ? 3.728 -8.312 -16.622 1.00 97.31 112 GLU A N 1
ATOM 948 C CA . GLU A 1 112 ? 3.253 -7.645 -17.829 1.00 97.31 112 GLU A CA 1
ATOM 949 C C . GLU A 1 112 ? 3.523 -6.141 -17.734 1.00 97.31 112 GLU A C 1
ATOM 951 O O . GLU A 1 112 ? 3.705 -5.600 -16.642 1.00 97.31 112 GLU A O 1
ATOM 956 N N . SER A 1 113 ? 3.560 -5.456 -18.876 1.00 97.75 113 SER A N 1
ATOM 957 C CA . SER A 1 113 ? 3.661 -3.995 -18.892 1.00 97.75 113 SER A CA 1
ATOM 958 C C . SER A 1 113 ? 2.398 -3.366 -18.301 1.00 97.75 113 SER A C 1
ATOM 960 O O . SER A 1 113 ? 1.286 -3.785 -18.617 1.00 97.75 113 SER A O 1
ATOM 962 N N . VAL A 1 114 ? 2.560 -2.324 -17.484 1.00 94.81 114 VAL A N 1
ATOM 963 C CA . VAL A 1 114 ? 1.447 -1.613 -16.840 1.00 94.81 114 VAL A CA 1
ATOM 964 C C . VAL A 1 114 ? 1.574 -0.114 -17.086 1.00 94.81 114 VAL A C 1
ATOM 966 O O . VAL A 1 114 ? 2.401 0.565 -16.477 1.00 94.81 114 VAL A O 1
ATOM 969 N N . GLY A 1 115 ? 0.724 0.413 -17.971 1.00 91.56 115 GLY A N 1
ATOM 970 C CA . GLY A 1 115 ? 0.780 1.815 -18.387 1.00 91.56 115 GLY A CA 1
ATOM 971 C C . GLY A 1 115 ? 2.109 2.138 -19.074 1.00 91.56 115 GLY A C 1
ATOM 972 O O . GLY A 1 115 ? 2.467 1.511 -20.064 1.00 91.56 115 GLY A O 1
ATOM 973 N N . ASP A 1 116 ? 2.841 3.100 -18.521 1.00 90.75 116 ASP A N 1
ATOM 974 C CA . ASP A 1 116 ? 4.169 3.545 -18.961 1.00 90.75 116 ASP A CA 1
ATOM 975 C C . ASP A 1 116 ? 5.331 2.674 -18.437 1.00 90.75 116 ASP A C 1
ATOM 977 O O . ASP A 1 116 ? 6.491 2.923 -18.762 1.00 90.75 116 ASP A O 1
ATOM 981 N N . LYS A 1 117 ? 5.039 1.649 -17.626 1.00 94.31 117 LYS A N 1
ATOM 982 C CA . LYS A 1 117 ? 6.033 0.759 -17.008 1.00 94.31 117 LYS A CA 1
ATOM 983 C C . LYS A 1 117 ? 6.177 -0.482 -17.873 1.00 94.31 117 LYS A C 1
ATOM 985 O O . LYS A 1 117 ? 5.311 -1.360 -17.861 1.00 94.31 117 LYS A O 1
ATOM 990 N N . ILE A 1 118 ? 7.255 -0.546 -18.644 1.00 97.00 118 ILE A N 1
ATOM 991 C CA . ILE A 1 118 ? 7.465 -1.592 -19.647 1.00 97.00 118 ILE A CA 1
ATOM 992 C C . ILE A 1 118 ? 8.114 -2.811 -18.999 1.00 97.00 118 ILE A C 1
ATOM 994 O O . ILE A 1 118 ? 9.178 -2.693 -18.399 1.00 97.00 118 ILE A O 1
ATOM 998 N N . TYR A 1 119 ? 7.512 -3.988 -19.152 1.00 98.31 119 TYR A N 1
ATOM 999 C CA . TYR A 1 119 ? 8.126 -5.243 -18.728 1.00 98.31 119 TYR A CA 1
ATOM 1000 C C . TYR A 1 119 ? 8.888 -5.892 -19.887 1.00 98.31 119 TYR A C 1
ATOM 1002 O O . TYR A 1 119 ? 8.308 -6.187 -20.934 1.00 98.31 119 TYR A O 1
ATOM 1010 N N . LYS A 1 120 ? 10.192 -6.116 -19.708 1.00 97.69 120 LYS A N 1
ATOM 1011 C CA . LYS A 1 120 ? 11.063 -6.733 -20.714 1.00 97.69 120 LYS A CA 1
ATOM 1012 C C . LYS A 1 120 ? 12.248 -7.440 -20.056 1.00 97.69 120 LYS A C 1
ATOM 1014 O O . LYS A 1 120 ? 12.867 -6.900 -19.145 1.00 97.69 120 LYS A O 1
ATOM 1019 N N . ASP A 1 121 ? 12.561 -8.646 -20.531 1.00 96.94 121 ASP A N 1
ATOM 1020 C CA . ASP A 1 121 ? 13.741 -9.433 -20.135 1.00 96.94 121 ASP A CA 1
ATOM 1021 C C . ASP A 1 121 ? 13.902 -9.618 -18.610 1.00 96.94 121 ASP A C 1
ATOM 1023 O O . ASP A 1 121 ? 15.010 -9.641 -18.084 1.00 96.94 121 ASP A O 1
ATOM 1027 N N . GLY A 1 122 ? 12.785 -9.743 -17.880 1.00 98.00 122 GLY A N 1
ATOM 1028 C CA . GLY A 1 122 ? 12.789 -9.905 -16.420 1.00 98.00 122 GLY A CA 1
ATOM 1029 C C . GLY A 1 122 ? 12.885 -8.601 -15.621 1.00 98.00 122 GLY A C 1
ATOM 1030 O O . GLY A 1 122 ? 12.999 -8.652 -14.396 1.00 98.00 122 GLY A O 1
ATOM 1031 N N . TYR A 1 123 ? 12.798 -7.447 -16.282 1.00 98.56 123 TYR A N 1
ATOM 1032 C CA . TYR A 1 123 ? 12.864 -6.129 -15.659 1.00 98.56 123 TYR A CA 1
ATOM 1033 C C . TYR A 1 123 ? 11.637 -5.279 -15.974 1.00 98.56 123 TYR A C 1
ATOM 1035 O O . TYR A 1 123 ? 11.058 -5.369 -17.056 1.00 98.56 123 TYR A O 1
ATOM 1043 N N . TYR A 1 124 ? 11.292 -4.397 -15.041 1.00 98.31 124 TYR A N 1
ATOM 1044 C CA . TYR A 1 124 ? 10.400 -3.269 -15.280 1.00 98.31 124 TYR A CA 1
ATOM 1045 C C . TYR A 1 124 ? 11.221 -2.021 -15.574 1.00 98.31 124 TYR A C 1
ATOM 1047 O O . TYR A 1 124 ? 12.013 -1.601 -14.734 1.00 98.31 124 TYR A O 1
ATOM 1055 N N . ILE A 1 125 ? 11.029 -1.441 -16.753 1.00 97.62 125 ILE A N 1
ATOM 1056 C CA . ILE A 1 125 ? 11.665 -0.209 -17.212 1.00 97.62 125 ILE A CA 1
ATOM 1057 C C . ILE A 1 125 ? 10.679 0.933 -16.983 1.00 97.62 125 ILE A C 1
ATOM 1059 O O . ILE A 1 125 ? 9.553 0.889 -17.484 1.00 97.62 125 ILE A O 1
ATOM 1063 N N . ILE A 1 126 ? 11.096 1.938 -16.221 1.00 95.12 126 ILE A N 1
ATOM 1064 C CA . ILE A 1 126 ? 10.243 3.055 -15.809 1.00 95.12 126 ILE A CA 1
ATOM 1065 C C . ILE A 1 126 ? 10.926 4.394 -16.089 1.00 95.12 126 ILE A C 1
ATOM 1067 O O . ILE A 1 126 ? 12.157 4.467 -15.998 1.00 95.12 126 ILE A O 1
ATOM 1071 N N . PRO A 1 127 ? 10.171 5.445 -16.446 1.00 91.56 127 PRO A N 1
ATOM 1072 C CA . PRO A 1 127 ? 10.747 6.769 -16.621 1.00 91.56 127 PRO A CA 1
ATOM 1073 C C . PRO A 1 127 ? 11.268 7.307 -15.285 1.00 91.56 127 PRO A C 1
ATOM 1075 O O . PRO A 1 127 ? 10.721 7.012 -14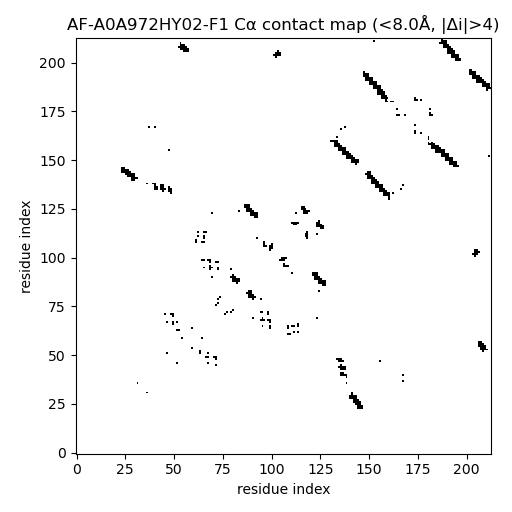.221 1.00 91.56 127 PRO A O 1
ATOM 1078 N N . VAL A 1 128 ? 12.314 8.129 -15.341 1.00 85.06 128 VAL A N 1
ATOM 1079 C CA . VAL A 1 128 ? 12.724 8.943 -14.191 1.00 85.06 128 VAL A CA 1
ATOM 1080 C C . VAL A 1 128 ? 11.635 9.997 -13.966 1.00 85.06 128 VAL A C 1
ATOM 1082 O O . VAL A 1 128 ? 11.498 10.930 -14.753 1.00 85.06 128 VAL A O 1
ATOM 1085 N N . SER A 1 129 ? 10.819 9.825 -12.928 1.00 74.12 129 SER A N 1
ATOM 1086 C CA . SER A 1 129 ? 9.746 10.759 -12.565 1.00 74.12 129 SER A CA 1
ATOM 1087 C C . SER A 1 129 ? 10.238 11.840 -11.598 1.00 74.12 129 SER A C 1
ATOM 1089 O O . SER A 1 129 ? 11.014 11.540 -10.691 1.00 74.12 129 SER A O 1
ATOM 1091 N N . SER A 1 130 ? 9.723 13.068 -11.725 1.00 55.69 130 SER A N 1
ATOM 1092 C CA . SER A 1 130 ? 9.938 14.158 -10.764 1.00 55.69 130 SER A CA 1
ATOM 1093 C C . SER A 1 130 ? 8.607 14.705 -10.245 1.00 55.69 130 SER A C 1
ATOM 1095 O O . SER A 1 130 ? 7.804 15.178 -11.043 1.00 55.69 130 SER A O 1
ATOM 1097 N N . GLY A 1 131 ? 8.430 14.714 -8.921 1.00 63.66 131 GLY A N 1
ATOM 1098 C CA . GLY A 1 131 ? 7.384 15.480 -8.235 1.00 63.66 131 GLY A CA 1
ATOM 1099 C C . GLY A 1 131 ? 5.981 14.884 -8.330 1.00 63.66 131 GLY A C 1
ATOM 1100 O O . GLY A 1 131 ? 5.210 15.240 -9.211 1.00 63.66 131 GLY A O 1
ATOM 1101 N N . GLU A 1 132 ? 5.633 14.043 -7.360 1.00 69.56 132 GLU A N 1
ATOM 1102 C CA . GLU A 1 132 ? 4.258 13.596 -7.123 1.00 69.56 132 GLU A CA 1
ATOM 1103 C C . GLU A 1 132 ? 3.725 14.232 -5.836 1.00 69.56 132 GLU A C 1
ATOM 1105 O O . GLU A 1 132 ? 4.495 14.620 -4.951 1.00 69.56 132 GLU A O 1
ATOM 1110 N N . ALA A 1 133 ? 2.403 14.354 -5.733 1.00 76.50 133 ALA A N 1
ATOM 1111 C CA . ALA A 1 133 ? 1.774 14.779 -4.489 1.00 76.50 133 ALA A CA 1
ATOM 1112 C C . ALA A 1 133 ? 2.081 13.774 -3.367 1.00 76.50 133 ALA A C 1
ATOM 1114 O O . ALA A 1 133 ? 2.119 12.564 -3.597 1.00 76.50 133 ALA A O 1
ATOM 1115 N N . TYR A 1 134 ? 2.265 14.271 -2.146 1.00 85.31 134 TYR A N 1
ATOM 1116 C CA . TYR A 1 134 ? 2.536 13.423 -0.992 1.00 85.31 134 TYR A CA 1
ATOM 1117 C C . TYR A 1 134 ? 1.214 12.946 -0.382 1.00 85.31 134 TYR A C 1
ATOM 1119 O O . TYR A 1 134 ? 0.411 13.761 0.079 1.00 85.31 134 TYR A O 1
ATOM 1127 N N . LEU A 1 135 ? 0.964 11.633 -0.413 1.00 91.69 135 LEU A N 1
ATOM 1128 C CA . LEU A 1 135 ? -0.236 11.020 0.158 1.00 91.69 135 LEU A CA 1
ATOM 1129 C C . LEU A 1 135 ? 0.123 10.091 1.307 1.00 91.69 135 LEU A C 1
ATOM 1131 O O . LEU A 1 135 ? 0.992 9.233 1.180 1.00 91.69 135 LEU A O 1
ATOM 1135 N N . PHE A 1 136 ? -0.620 10.211 2.400 1.00 94.56 136 PHE A N 1
ATOM 1136 C CA . PHE A 1 136 ? -0.434 9.382 3.584 1.00 94.56 136 PHE A CA 1
ATOM 1137 C C . PHE A 1 136 ? -1.773 9.054 4.246 1.00 94.56 136 PHE A C 1
ATOM 1139 O O . PHE A 1 136 ? -2.782 9.734 4.043 1.00 94.56 136 PHE A O 1
ATOM 1146 N N . SER A 1 137 ? -1.779 7.981 5.031 1.00 96.88 137 SER A N 1
ATOM 1147 C CA . SER A 1 137 ? -2.941 7.510 5.785 1.00 96.88 137 SER A CA 1
ATOM 1148 C C . SER A 1 137 ? -2.781 7.776 7.276 1.00 96.88 137 SER A C 1
ATOM 1150 O O . SER A 1 137 ? -1.695 7.628 7.833 1.00 96.88 137 SER A O 1
ATOM 1152 N N . GLN A 1 138 ? -3.900 8.072 7.935 1.00 97.19 138 GLN A N 1
ATOM 1153 C CA . GLN A 1 138 ? -4.025 8.025 9.387 1.00 97.19 138 GLN A CA 1
ATOM 1154 C C . GLN A 1 138 ? -5.146 7.081 9.807 1.00 97.19 138 GLN A C 1
ATOM 1156 O O . GLN A 1 138 ? -6.286 7.222 9.360 1.00 97.19 138 GLN A O 1
ATOM 1161 N N . VAL A 1 139 ? -4.829 6.151 10.701 1.00 97.81 139 VAL A N 1
ATOM 1162 C CA . VAL A 1 139 ? -5.784 5.240 11.327 1.00 97.81 139 VAL A CA 1
ATOM 1163 C C . VAL A 1 139 ? -6.636 6.016 12.319 1.00 97.81 139 VAL A C 1
ATOM 1165 O O . VAL A 1 139 ? -6.122 6.682 13.216 1.00 97.81 139 VAL A O 1
ATOM 1168 N N . THR A 1 140 ? -7.950 5.920 12.161 1.00 96.88 140 THR A N 1
ATOM 1169 C CA . THR A 1 140 ? -8.936 6.537 13.059 1.00 96.88 140 THR A CA 1
ATOM 1170 C C . THR A 1 140 ? -9.601 5.517 13.972 1.00 96.88 140 THR A C 1
ATOM 1172 O O . THR A 1 140 ? -10.034 5.874 15.063 1.00 96.88 140 THR A O 1
ATOM 1175 N N . LYS A 1 141 ? -9.666 4.251 13.544 1.00 97.75 141 LYS A N 1
ATOM 1176 C CA . LYS A 1 141 ? -10.217 3.135 14.317 1.00 97.75 141 LYS A CA 1
ATOM 1177 C C . LYS A 1 141 ? -9.570 1.823 13.882 1.00 97.75 141 LYS A C 1
ATOM 1179 O O . LYS A 1 141 ? -9.361 1.621 12.686 1.00 97.75 141 LYS A O 1
ATOM 1184 N N . PHE A 1 142 ? -9.295 0.930 14.831 1.00 98.25 142 PHE A N 1
ATOM 1185 C CA . PHE A 1 142 ? -8.749 -0.403 14.567 1.00 98.25 142 PHE A CA 1
ATOM 1186 C C . PHE A 1 142 ? -9.503 -1.450 15.388 1.00 98.25 142 PHE A C 1
ATOM 1188 O O . PHE A 1 142 ? -9.615 -1.318 16.603 1.00 98.25 142 PHE A O 1
ATOM 1195 N N . ILE A 1 143 ? -10.066 -2.456 14.726 1.00 97.94 143 ILE A N 1
ATOM 1196 C CA . ILE A 1 143 ? -10.953 -3.456 15.334 1.00 97.94 143 ILE A CA 1
ATOM 1197 C C . ILE A 1 143 ? -10.342 -4.837 15.127 1.00 97.94 143 ILE A C 1
ATOM 1199 O O . ILE A 1 143 ? -10.048 -5.202 13.988 1.00 97.94 143 ILE A O 1
ATOM 1203 N N . ASP A 1 144 ? -10.157 -5.596 16.206 1.00 96.88 144 ASP A N 1
ATOM 1204 C CA . ASP A 1 144 ? -9.853 -7.026 16.151 1.00 96.88 144 ASP A CA 1
ATOM 1205 C C . ASP A 1 144 ? -11.131 -7.800 15.826 1.00 96.88 144 ASP A C 1
ATOM 1207 O O . ASP A 1 144 ? -12.134 -7.670 16.523 1.00 96.88 144 ASP A O 1
ATOM 1211 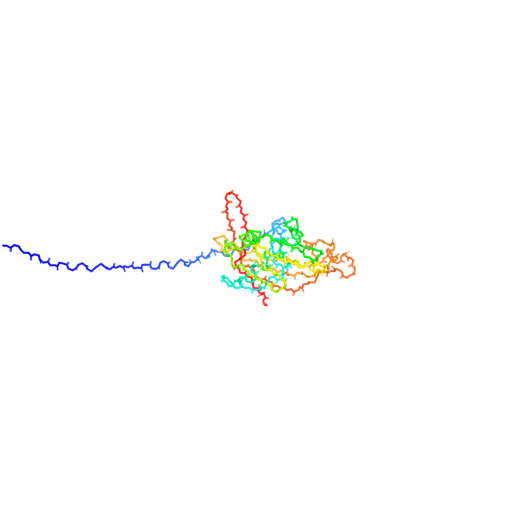N N . MET A 1 145 ? -11.086 -8.594 14.759 1.00 95.81 145 MET A N 1
ATOM 1212 C CA . MET A 1 145 ? -12.186 -9.453 14.310 1.00 95.81 145 MET A CA 1
ATOM 1213 C C . MET A 1 145 ? -11.958 -10.921 14.712 1.00 95.81 145 MET A C 1
ATOM 1215 O O . MET A 1 145 ? -12.655 -11.824 14.246 1.00 95.81 145 MET A O 1
ATOM 1219 N N . GLY A 1 146 ? -10.927 -11.206 15.507 1.00 93.19 146 GLY A N 1
ATOM 1220 C CA . GLY A 1 146 ? -10.469 -12.547 15.836 1.00 93.19 146 GLY A CA 1
ATOM 1221 C C . GLY A 1 146 ? -9.708 -13.236 14.698 1.00 93.19 146 GLY A C 1
ATOM 1222 O O . GLY A 1 146 ? -9.666 -12.798 13.545 1.00 93.19 146 GLY A O 1
ATOM 1223 N N . ASN A 1 147 ? -9.069 -14.363 15.029 1.00 91.00 147 ASN A N 1
ATOM 1224 C CA . ASN A 1 147 ? -8.277 -15.185 14.098 1.00 91.00 147 ASN A CA 1
ATOM 1225 C C . ASN A 1 147 ? -7.192 -14.407 13.324 1.00 91.00 147 ASN A C 1
ATOM 1227 O O . ASN A 1 147 ? -6.839 -14.765 12.194 1.00 91.00 147 ASN A O 1
ATOM 1231 N N . GLY A 1 148 ? -6.669 -13.336 13.929 1.00 94.31 148 GLY A N 1
ATOM 1232 C CA . GLY A 1 148 ? -5.643 -12.475 13.344 1.00 94.31 148 GLY A CA 1
ATOM 1233 C C . GLY A 1 148 ? -6.143 -11.569 12.219 1.00 94.31 148 GLY A C 1
ATOM 1234 O O . GLY A 1 148 ? -5.314 -11.065 11.461 1.00 94.31 148 GLY A O 1
ATOM 1235 N N . TYR A 1 149 ? -7.456 -11.380 12.069 1.00 96.94 149 TYR A N 1
ATOM 1236 C CA . TYR A 1 149 ? -8.035 -10.405 11.148 1.00 96.94 149 TYR A CA 1
ATOM 1237 C C . TYR A 1 149 ? -8.380 -9.114 11.876 1.00 96.94 149 TYR A C 1
ATOM 1239 O O . TYR A 1 149 ? -8.896 -9.145 12.987 1.00 96.94 149 TYR A O 1
ATOM 1247 N N . TYR A 1 150 ? -8.140 -7.989 11.210 1.00 98.06 150 TYR A N 1
ATOM 1248 C CA . TYR A 1 150 ? -8.438 -6.670 11.747 1.00 98.06 150 TYR A CA 1
ATOM 1249 C C . TYR A 1 150 ? -9.085 -5.789 10.687 1.00 98.06 150 TYR A C 1
ATOM 1251 O O . TYR A 1 150 ? -8.791 -5.928 9.495 1.00 98.06 150 TYR A O 1
ATOM 1259 N N . VAL A 1 151 ? -9.922 -4.856 11.127 1.00 98.25 151 VAL A N 1
ATOM 1260 C CA . VAL A 1 151 ? -10.495 -3.797 10.291 1.00 98.25 151 VAL A CA 1
ATOM 1261 C C . VAL A 1 151 ? -9.930 -2.453 10.734 1.00 98.25 151 VAL A C 1
ATOM 1263 O O . VAL A 1 151 ? -10.027 -2.089 11.903 1.00 98.25 151 VAL A O 1
ATOM 1266 N N . ALA A 1 152 ? -9.351 -1.709 9.795 1.00 98.56 152 ALA A N 1
ATOM 1267 C CA . ALA A 1 152 ? -8.850 -0.359 10.005 1.00 98.56 152 ALA A CA 1
ATOM 1268 C C . ALA A 1 152 ? -9.708 0.657 9.249 1.00 98.56 152 ALA A C 1
ATOM 1270 O O . ALA A 1 152 ? -9.954 0.493 8.054 1.00 98.56 152 ALA A O 1
ATOM 1271 N N . PHE A 1 153 ? -10.108 1.724 9.930 1.00 98.50 153 PHE A N 1
ATOM 1272 C CA . PHE A 1 153 ? -10.704 2.910 9.322 1.00 98.50 153 PHE A CA 1
ATOM 1273 C C . PHE A 1 153 ? -9.619 3.964 9.159 1.00 98.50 153 PHE A C 1
ATOM 1275 O O . PHE A 1 153 ? -8.823 4.192 10.073 1.00 98.50 153 PHE A O 1
ATOM 1282 N N . LEU A 1 154 ? -9.569 4.580 7.984 1.00 98.25 154 LEU A N 1
ATOM 1283 C CA . LEU A 1 154 ? -8.446 5.391 7.544 1.00 98.25 154 LEU A CA 1
ATOM 1284 C C . LEU A 1 154 ? -8.937 6.721 6.986 1.00 98.25 154 LEU A C 1
ATOM 1286 O O . LEU A 1 154 ? -9.850 6.761 6.161 1.00 98.25 154 LEU A O 1
ATOM 1290 N N . ASN A 1 155 ? -8.255 7.794 7.365 1.00 97.69 155 ASN A N 1
ATOM 1291 C CA . ASN A 1 155 ? -8.299 9.071 6.670 1.00 97.69 155 ASN A CA 1
ATOM 1292 C C . ASN A 1 155 ? -7.065 9.179 5.772 1.00 97.69 155 ASN A C 1
ATOM 1294 O O . ASN A 1 155 ? -5.940 9.085 6.261 1.00 97.69 155 ASN A O 1
ATOM 1298 N N . LEU A 1 156 ? -7.268 9.399 4.477 1.00 96.38 156 LEU A N 1
ATOM 1299 C CA . LEU A 1 156 ? -6.191 9.647 3.523 1.00 96.38 156 LEU A CA 1
ATOM 1300 C C . LEU A 1 156 ? -6.049 11.145 3.322 1.00 96.38 156 LEU A C 1
ATOM 1302 O O . LEU A 1 156 ? -7.010 11.810 2.923 1.00 96.38 156 LEU A O 1
ATOM 1306 N N . TYR A 1 157 ? -4.850 11.659 3.549 1.00 95.06 157 TYR A N 1
ATOM 1307 C CA . TYR A 1 157 ? -4.518 13.059 3.346 1.00 95.06 157 TYR A CA 1
ATOM 1308 C C . TYR A 1 157 ? -3.624 13.227 2.125 1.00 95.06 157 TYR A C 1
ATOM 1310 O O . TYR A 1 157 ? -2.817 12.357 1.803 1.00 95.06 157 TYR A O 1
ATOM 1318 N N . ILE A 1 158 ? -3.785 14.363 1.454 1.00 92.06 158 ILE A N 1
ATOM 1319 C CA . ILE A 1 158 ? -2.915 14.821 0.376 1.00 92.06 158 ILE A CA 1
ATOM 1320 C C . ILE A 1 158 ? -2.252 16.131 0.791 1.00 92.06 158 ILE A C 1
ATOM 1322 O O . ILE A 1 158 ? -2.921 17.048 1.277 1.00 92.06 158 ILE A O 1
ATOM 1326 N N . ALA A 1 159 ? -0.945 16.215 0.590 1.00 89.12 159 ALA A N 1
ATOM 1327 C CA . ALA A 1 159 ? -0.146 17.416 0.772 1.00 89.12 159 ALA A CA 1
ATOM 1328 C C . ALA A 1 159 ? 0.646 17.721 -0.508 1.00 89.12 159 ALA A C 1
ATOM 1330 O O . ALA A 1 159 ? 0.703 16.910 -1.441 1.00 89.12 159 ALA A O 1
ATOM 1331 N N . SER A 1 160 ? 1.233 18.917 -0.577 1.00 84.25 160 SER A N 1
ATOM 1332 C CA . SER A 1 160 ? 2.115 19.268 -1.688 1.00 84.25 160 SER A CA 1
ATOM 1333 C C . SER A 1 160 ? 3.351 18.359 -1.703 1.00 84.25 160 SER A C 1
ATOM 1335 O O . SER A 1 160 ? 3.720 17.764 -0.690 1.00 84.25 160 SER A O 1
ATOM 1337 N N . SER A 1 161 ? 4.031 18.280 -2.846 1.00 77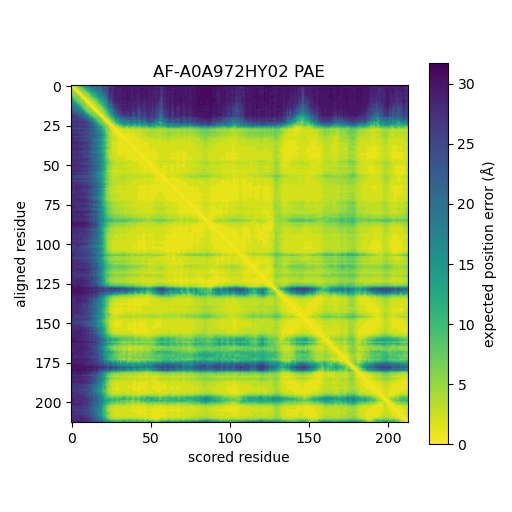.94 161 SER A N 1
ATOM 1338 C CA . SER A 1 161 ? 5.293 17.538 -2.969 1.00 77.94 161 SER A CA 1
ATOM 1339 C C . SER A 1 161 ? 6.430 18.112 -2.107 1.00 77.94 161 SER A C 1
ATOM 1341 O O . SER A 1 161 ? 7.469 17.476 -1.971 1.00 77.94 161 SER A O 1
ATOM 1343 N N . GLY A 1 162 ? 6.265 19.330 -1.573 1.00 77.00 162 GLY A N 1
ATOM 1344 C CA . GLY A 1 162 ? 7.226 20.007 -0.701 1.00 77.00 162 GLY A CA 1
ATOM 1345 C C . GLY A 1 162 ? 6.896 19.906 0.789 1.00 77.00 162 GLY A C 1
ATOM 1346 O O . GLY A 1 162 ? 7.590 20.530 1.589 1.00 77.00 162 GLY A O 1
ATOM 1347 N N . PHE A 1 163 ? 5.856 19.154 1.166 1.00 82.06 163 PHE A N 1
ATOM 1348 C CA . PHE A 1 163 ? 5.437 19.020 2.558 1.00 82.06 163 PHE A CA 1
ATOM 1349 C C . PHE A 1 163 ? 6.573 18.475 3.434 1.00 82.06 163 PHE A C 1
ATOM 1351 O O . PHE A 1 163 ? 7.001 17.333 3.280 1.00 82.06 163 PHE A O 1
ATOM 1358 N N . GLY A 1 164 ? 7.049 19.307 4.363 1.00 76.88 164 GLY A N 1
ATOM 1359 C CA . GLY A 1 164 ? 8.087 18.960 5.340 1.00 76.88 164 GLY A CA 1
ATOM 1360 C C . GLY A 1 164 ? 7.563 18.720 6.758 1.00 76.88 164 GLY A C 1
ATOM 1361 O O . GLY A 1 164 ? 8.366 18.530 7.669 1.00 76.88 164 GLY A O 1
ATOM 1362 N N . GLY A 1 165 ? 6.242 18.775 6.959 1.00 82.88 165 GLY A N 1
ATOM 1363 C CA . GLY A 1 165 ? 5.619 18.562 8.264 1.00 82.88 165 GLY A CA 1
ATOM 1364 C C . GLY A 1 165 ? 5.531 17.081 8.646 1.00 82.88 165 GLY A C 1
ATOM 1365 O O . GLY A 1 165 ? 5.774 16.187 7.839 1.00 82.88 165 GLY A O 1
ATOM 1366 N N . ASP A 1 166 ? 5.145 16.809 9.893 1.00 85.75 166 ASP A N 1
ATOM 1367 C CA . ASP A 1 166 ? 4.982 15.437 10.389 1.00 85.75 166 ASP A CA 1
ATOM 1368 C C . ASP A 1 166 ? 3.675 14.798 9.859 1.00 85.75 166 ASP A C 1
ATOM 1370 O O . ASP A 1 166 ? 2.592 15.250 10.250 1.00 85.75 166 ASP A O 1
ATOM 1374 N N . PRO A 1 167 ? 3.709 13.736 9.022 1.00 85.88 167 PRO A N 1
ATOM 1375 C CA . PRO A 1 167 ? 2.503 13.032 8.556 1.00 85.88 167 PRO A CA 1
ATOM 1376 C C . PRO A 1 167 ? 1.728 12.332 9.687 1.00 85.88 167 PRO A C 1
ATOM 1378 O O . PRO A 1 167 ? 0.543 12.016 9.546 1.00 85.88 167 PRO A O 1
ATOM 1381 N N . HIS A 1 168 ? 2.365 12.124 10.838 1.00 88.00 168 HIS A N 1
ATOM 1382 C CA . HIS A 1 168 ? 1.754 11.598 12.058 1.00 88.00 168 HIS A CA 1
ATOM 1383 C C . HIS A 1 168 ? 1.269 12.717 12.997 1.00 88.00 168 HIS A C 1
ATOM 1385 O O . HIS A 1 168 ? 0.783 12.455 14.097 1.00 88.00 168 HIS A O 1
ATOM 1391 N N . GLY A 1 169 ? 1.356 13.974 12.558 1.00 82.81 169 GLY A N 1
ATOM 1392 C CA . GLY A 1 169 ? 0.773 15.116 13.244 1.00 82.81 169 GLY A CA 1
ATOM 1393 C C . GLY A 1 169 ? -0.757 15.129 13.184 1.00 82.81 169 GLY A C 1
ATOM 1394 O O . GLY A 1 169 ? -1.408 14.283 12.579 1.00 82.81 169 GLY A O 1
ATOM 1395 N N . ASN A 1 170 ? -1.357 16.132 13.815 1.00 82.50 170 ASN A N 1
ATOM 1396 C CA . ASN A 1 170 ? -2.786 16.418 13.699 1.00 82.50 170 ASN A CA 1
ATOM 1397 C C . ASN A 1 170 ? -2.987 17.814 13.101 1.00 82.50 170 ASN A C 1
ATOM 1399 O O . ASN A 1 170 ? -2.031 18.573 12.949 1.00 82.50 170 ASN A O 1
ATOM 1403 N N . LEU A 1 171 ? -4.241 18.194 12.840 1.00 78.12 171 LEU A N 1
ATOM 1404 C CA . LEU A 1 171 ? -4.580 19.494 12.254 1.00 78.12 171 LEU A CA 1
ATOM 1405 C C . LEU A 1 171 ? -3.971 20.683 13.022 1.00 78.12 171 LEU A C 1
ATOM 1407 O O . LEU A 1 171 ? -3.547 21.658 12.415 1.00 78.12 171 LEU A O 1
ATOM 1411 N N . LYS A 1 172 ? -3.878 20.605 14.355 1.00 80.69 172 LYS A N 1
ATOM 1412 C CA . LYS A 1 172 ? -3.287 21.672 15.178 1.00 80.69 172 LYS A CA 1
ATOM 1413 C C . LYS A 1 172 ? -1.773 21.782 14.980 1.00 80.69 172 LYS A C 1
ATOM 1415 O O . LYS A 1 172 ? -1.233 22.875 15.127 1.00 80.69 172 LYS A O 1
ATOM 1420 N N . THR A 1 173 ? -1.100 20.671 14.689 1.00 83.44 173 THR A N 1
ATOM 1421 C CA . THR A 1 173 ? 0.321 20.650 14.321 1.00 83.44 173 THR A CA 1
ATOM 1422 C C . THR A 1 173 ? 0.501 21.139 12.888 1.00 83.44 173 THR A C 1
ATOM 1424 O O . THR A 1 173 ? 1.288 22.047 12.662 1.00 83.44 173 THR A O 1
ATOM 1427 N N . TRP A 1 174 ? -0.291 20.631 11.942 1.00 85.50 174 TRP A N 1
ATOM 1428 C CA . TRP A 1 174 ? -0.194 21.008 10.530 1.00 85.50 174 TRP A CA 1
ATOM 1429 C C . TRP A 1 174 ? -0.524 22.474 10.259 1.00 85.50 174 TRP A C 1
ATOM 1431 O O . TRP A 1 174 ? 0.127 23.096 9.435 1.00 85.50 174 TRP A O 1
ATOM 1441 N N . ASN A 1 175 ? -1.475 23.062 10.986 1.00 75.88 175 ASN A N 1
ATOM 1442 C CA . ASN A 1 175 ? -1.824 24.480 10.846 1.00 75.88 175 ASN A CA 1
ATOM 1443 C C . ASN A 1 175 ? -0.732 25.441 11.349 1.00 75.88 175 ASN A C 1
ATOM 1445 O O . ASN A 1 175 ? -0.901 26.652 11.242 1.00 75.88 175 ASN A O 1
ATOM 1449 N N . LYS A 1 176 ? 0.346 24.932 11.959 1.00 70.19 176 LYS A N 1
ATOM 1450 C CA . LYS A 1 176 ? 1.527 25.732 12.319 1.00 70.19 176 LYS A CA 1
ATOM 1451 C C . LYS A 1 176 ? 2.600 25.714 11.229 1.00 70.19 176 LYS A C 1
ATOM 1453 O O . LYS A 1 176 ? 3.546 26.491 11.322 1.00 70.19 176 LYS A O 1
ATOM 1458 N N . GLU A 1 177 ? 2.467 24.826 10.247 1.00 65.69 177 GLU A N 1
ATOM 1459 C CA . GLU A 1 177 ? 3.351 24.759 9.087 1.00 65.69 177 GLU A CA 1
ATOM 1460 C C . GLU A 1 177 ? 3.028 25.896 8.106 1.00 65.69 177 GLU A C 1
ATOM 1462 O O . GLU A 1 177 ? 1.960 26.505 8.175 1.00 65.69 177 GLU A O 1
ATOM 1467 N N . ARG A 1 178 ? 3.973 26.207 7.207 1.00 62.34 178 ARG A N 1
ATOM 1468 C CA . ARG A 1 178 ? 3.868 27.305 6.227 1.00 62.34 178 ARG A CA 1
ATOM 1469 C C . ARG A 1 178 ? 2.497 27.351 5.537 1.00 62.34 178 ARG A C 1
ATOM 1471 O O . ARG A 1 178 ? 1.989 26.329 5.072 1.00 62.34 178 ARG A O 1
ATOM 1478 N N . ASP A 1 179 ? 1.961 28.565 5.390 1.00 60.91 179 ASP A N 1
ATOM 1479 C CA . ASP A 1 179 ? 0.736 28.830 4.633 1.00 60.91 179 ASP A CA 1
ATOM 1480 C C . ASP A 1 179 ? 0.819 28.201 3.229 1.00 60.91 179 ASP A C 1
ATOM 1482 O O . ASP A 1 179 ? 1.636 28.605 2.401 1.00 60.91 179 ASP A O 1
ATOM 1486 N N . GLY A 1 180 ? -0.027 27.196 2.972 1.00 58.47 180 GLY A N 1
ATOM 1487 C CA . GLY A 1 180 ? -0.142 26.513 1.675 1.00 58.47 180 GLY A CA 1
ATOM 1488 C C . GLY A 1 180 ? 0.096 24.998 1.693 1.00 58.47 180 GLY A C 1
ATOM 1489 O O . GLY A 1 180 ? -0.417 24.319 0.805 1.00 58.47 180 GLY A O 1
ATOM 1490 N N . ASP A 1 181 ? 0.759 24.458 2.722 1.00 72.44 181 ASP A N 1
ATOM 1491 C CA . ASP A 1 181 ? 1.170 23.040 2.789 1.00 72.44 181 ASP A CA 1
ATOM 1492 C C . ASP A 1 181 ? 0.378 22.195 3.803 1.00 72.44 181 ASP A C 1
ATOM 1494 O O . ASP A 1 181 ? 0.764 21.077 4.139 1.00 72.44 181 ASP A O 1
ATOM 1498 N N . ILE A 1 182 ? -0.762 22.697 4.282 1.00 86.12 182 ILE A N 1
ATOM 1499 C CA . ILE A 1 182 ? -1.612 21.974 5.236 1.00 86.12 182 ILE A CA 1
ATOM 1500 C C . ILE A 1 182 ? -2.226 20.744 4.538 1.00 86.12 182 ILE A C 1
ATOM 1502 O O . ILE A 1 182 ? -2.969 20.920 3.561 1.00 86.12 182 ILE A O 1
ATOM 1506 N N . PRO A 1 183 ? -1.985 19.511 5.034 1.00 90.69 183 PRO A N 1
ATOM 1507 C CA . PRO A 1 183 ? -2.567 18.307 4.461 1.00 90.69 183 PRO A CA 1
ATOM 1508 C C . PRO A 1 183 ? -4.095 18.369 4.446 1.00 90.69 183 PRO A C 1
ATOM 1510 O O . PRO A 1 183 ? -4.743 18.704 5.442 1.00 90.69 183 PRO A O 1
ATOM 1513 N N . LYS A 1 184 ? -4.688 18.021 3.305 1.00 91.62 184 LYS A N 1
ATOM 1514 C CA . LYS A 1 184 ? -6.140 18.027 3.101 1.00 91.62 184 LYS A CA 1
ATOM 1515 C C . LYS A 1 184 ? -6.667 16.609 3.099 1.00 91.62 184 LYS A C 1
ATOM 1517 O O . LYS A 1 184 ? -6.093 15.742 2.446 1.00 91.62 184 LYS A O 1
ATOM 1522 N N . LEU A 1 185 ? -7.783 16.379 3.787 1.00 93.56 185 LEU A N 1
ATOM 1523 C CA . LEU A 1 185 ? -8.475 15.097 3.711 1.00 93.56 185 LEU A CA 1
ATOM 1524 C C . LEU A 1 185 ? -8.932 14.868 2.264 1.00 93.56 185 LEU A C 1
ATOM 1526 O O . LEU A 1 185 ? -9.723 15.640 1.726 1.00 93.56 185 LEU A O 1
ATOM 1530 N N . SER A 1 186 ? -8.414 13.816 1.643 1.00 94.06 186 SER A N 1
ATOM 1531 C CA . SER A 1 186 ? -8.697 13.434 0.261 1.00 94.06 186 SER A CA 1
ATOM 1532 C C . SER A 1 186 ? -9.782 12.362 0.190 1.00 94.06 186 SER A C 1
ATOM 1534 O O . SER A 1 186 ? -10.696 12.450 -0.628 1.00 94.06 186 SER A O 1
ATOM 1536 N N . SER A 1 187 ? -9.702 11.344 1.050 1.00 95.38 187 SER A N 1
ATOM 1537 C CA . SER A 1 187 ? -10.690 10.265 1.089 1.00 95.38 187 SER A CA 1
ATOM 1538 C C . SER A 1 187 ? -10.696 9.542 2.431 1.00 95.38 187 SER A C 1
ATOM 1540 O O . SER A 1 187 ? -9.807 9.733 3.262 1.00 95.38 187 SER A O 1
ATOM 1542 N N . LYS A 1 188 ? -11.717 8.711 2.636 1.00 97.88 188 LYS A N 1
ATOM 1543 C CA . LYS A 1 188 ? -11.803 7.780 3.755 1.00 97.88 188 LYS A CA 1
ATOM 1544 C C . LYS A 1 188 ? -11.853 6.357 3.227 1.00 97.88 188 LYS A C 1
ATOM 1546 O O . LYS A 1 188 ? -12.517 6.092 2.221 1.00 97.88 188 LYS A O 1
ATOM 1551 N N . MET A 1 189 ? -11.136 5.460 3.887 1.00 98.25 189 MET A N 1
ATOM 1552 C CA . MET A 1 189 ? -10.995 4.072 3.465 1.00 98.25 189 MET A CA 1
ATOM 1553 C C . MET A 1 189 ? -11.222 3.125 4.641 1.00 98.25 189 MET A C 1
ATOM 1555 O O . MET A 1 189 ? -10.902 3.449 5.782 1.00 98.25 189 MET A O 1
ATOM 1559 N N . VAL A 1 190 ? -11.727 1.934 4.340 1.00 98.50 190 VAL A N 1
ATOM 1560 C CA . VAL A 1 190 ? -11.799 0.801 5.264 1.00 98.50 190 VAL A CA 1
ATOM 1561 C C . VAL A 1 190 ? -10.917 -0.308 4.712 1.00 98.50 190 VAL A C 1
ATOM 1563 O O . VAL A 1 190 ? -11.060 -0.708 3.556 1.00 98.50 190 VAL A O 1
ATOM 1566 N N . ALA A 1 191 ? -9.990 -0.801 5.524 1.00 98.62 191 ALA A N 1
ATOM 1567 C CA . ALA A 1 191 ? -9.071 -1.864 5.154 1.00 98.62 191 ALA A CA 1
ATOM 1568 C C . ALA A 1 191 ? -9.283 -3.086 6.043 1.00 98.62 191 ALA A C 1
ATOM 1570 O O . ALA A 1 191 ? -9.301 -2.965 7.265 1.00 98.62 191 ALA A O 1
ATOM 1571 N N . THR A 1 192 ? -9.366 -4.274 5.449 1.00 98.62 192 THR A N 1
ATOM 1572 C CA . THR A 1 192 ? -9.193 -5.522 6.200 1.00 98.62 192 THR A CA 1
ATOM 1573 C C . THR A 1 192 ? -7.752 -5.972 6.067 1.00 98.62 192 THR A C 1
ATOM 1575 O O . THR A 1 192 ? -7.240 -6.116 4.953 1.00 98.62 192 THR A O 1
ATOM 1578 N N . VAL A 1 193 ? -7.108 -6.251 7.194 1.00 98.62 193 VAL A N 1
ATOM 1579 C CA . VAL A 1 193 ? -5.748 -6.788 7.240 1.00 98.62 193 VAL A CA 1
ATOM 1580 C C . VAL A 1 193 ? -5.715 -8.118 7.972 1.00 98.62 193 VAL A C 1
ATOM 1582 O O . VAL A 1 193 ? -6.566 -8.409 8.813 1.00 98.62 193 VAL A O 1
ATOM 1585 N N . LYS A 1 194 ? -4.716 -8.938 7.653 1.00 97.88 194 LYS A N 1
ATOM 1586 C CA . LYS A 1 194 ? -4.405 -10.158 8.395 1.00 97.88 194 LYS A CA 1
ATOM 1587 C C . LYS A 1 194 ? -3.016 -10.046 9.001 1.00 97.88 194 LYS A C 1
ATOM 1589 O O . LYS A 1 194 ? -2.056 -9.783 8.279 1.00 97.88 194 LYS A O 1
ATOM 1594 N N . LYS A 1 195 ? -2.896 -10.295 10.301 1.00 97.12 195 LYS A N 1
ATOM 1595 C CA . LYS A 1 195 ? -1.610 -10.490 10.968 1.00 97.12 195 LYS A CA 1
ATOM 1596 C C . LYS A 1 195 ? -1.086 -11.881 10.629 1.00 97.12 195 LYS A C 1
ATOM 1598 O O . LYS A 1 195 ? -1.756 -12.889 10.849 1.00 97.12 195 LYS A O 1
ATOM 1603 N N . VAL A 1 196 ? 0.106 -11.934 10.055 1.00 95.44 196 VAL A N 1
ATOM 1604 C CA . VAL A 1 196 ? 0.807 -13.161 9.682 1.00 95.44 196 VAL A CA 1
ATOM 1605 C C . VAL A 1 196 ? 2.085 -13.232 10.497 1.00 95.44 196 VAL A C 1
ATOM 1607 O O . VAL A 1 196 ? 2.880 -12.293 10.485 1.00 95.44 196 VAL A O 1
ATOM 1610 N N . THR A 1 197 ? 2.286 -14.353 11.182 1.00 92.25 197 THR A N 1
ATOM 1611 C CA . THR A 1 197 ? 3.491 -14.620 11.970 1.00 92.25 197 THR A CA 1
ATOM 1612 C C . THR A 1 197 ? 4.339 -15.662 11.259 1.00 92.25 197 THR A C 1
ATOM 1614 O O . THR A 1 197 ? 3.837 -16.714 10.868 1.00 92.25 197 THR A O 1
ATOM 1617 N N . SER A 1 198 ? 5.625 -15.376 11.093 1.00 85.56 198 SER A N 1
ATOM 1618 C CA . SER A 1 198 ? 6.611 -16.296 10.530 1.00 85.56 198 SER A CA 1
ATOM 1619 C C . SER A 1 198 ? 7.941 -16.095 11.242 1.00 85.56 198 SER A C 1
ATOM 1621 O O . SER A 1 198 ? 8.387 -14.963 11.399 1.00 85.56 198 SER A O 1
ATOM 1623 N N . ASN A 1 199 ? 8.584 -17.189 11.657 1.00 83.56 199 ASN A N 1
ATOM 1624 C CA . ASN A 1 199 ? 9.909 -17.175 12.293 1.00 83.56 199 ASN A CA 1
ATOM 1625 C C . ASN A 1 199 ? 10.029 -16.191 13.477 1.00 83.56 199 ASN A C 1
ATOM 1627 O O . ASN A 1 199 ? 11.039 -15.513 13.624 1.00 83.56 199 ASN A O 1
ATOM 1631 N N . GLY A 1 200 ? 8.984 -16.086 14.306 1.00 83.81 200 GLY A N 1
ATOM 1632 C CA . GLY A 1 200 ? 8.974 -15.211 15.487 1.00 83.81 200 GLY A CA 1
ATOM 1633 C C . GLY A 1 200 ? 8.688 -13.731 15.209 1.00 83.81 200 GLY A C 1
ATOM 1634 O O . GLY A 1 200 ? 8.512 -12.973 16.157 1.00 83.81 200 GLY A O 1
ATOM 1635 N N . SER A 1 201 ? 8.568 -13.315 13.946 1.00 88.38 201 SER A N 1
ATOM 1636 C CA . SER A 1 201 ? 8.161 -11.956 13.572 1.00 88.38 201 SER A CA 1
ATOM 1637 C C . SER A 1 201 ? 6.735 -11.942 13.033 1.00 88.38 201 SER A C 1
ATOM 1639 O O . SER A 1 201 ? 6.323 -12.847 12.303 1.00 88.38 201 SER A O 1
ATOM 1641 N N . SER A 1 202 ? 5.975 -10.899 13.367 1.00 92.62 202 SER A N 1
ATOM 1642 C CA . SER A 1 202 ? 4.636 -10.678 12.820 1.00 92.62 202 SER A CA 1
ATOM 1643 C C . SER A 1 202 ? 4.605 -9.475 11.889 1.00 92.62 202 SER A C 1
ATOM 1645 O O . SER A 1 202 ? 5.256 -8.472 12.160 1.00 92.62 202 SER A O 1
ATOM 1647 N N . ARG A 1 203 ? 3.803 -9.557 10.830 1.00 94.94 203 ARG A N 1
ATOM 1648 C CA . ARG A 1 203 ? 3.504 -8.445 9.918 1.00 94.94 203 ARG A CA 1
ATOM 1649 C C . ARG A 1 203 ? 2.039 -8.465 9.514 1.00 94.94 203 ARG A C 1
ATOM 1651 O O . ARG A 1 203 ? 1.404 -9.517 9.571 1.00 94.94 203 ARG A O 1
ATOM 1658 N N . TYR A 1 204 ? 1.523 -7.338 9.046 1.00 97.94 204 TYR A N 1
ATOM 1659 C CA . TYR A 1 204 ? 0.207 -7.286 8.418 1.00 97.94 204 TYR A CA 1
ATOM 1660 C C . TYR A 1 204 ? 0.303 -7.502 6.905 1.00 97.94 204 TYR A C 1
ATOM 1662 O O . TYR A 1 204 ? 1.283 -7.115 6.267 1.00 97.94 204 TYR A O 1
ATOM 1670 N N . ILE A 1 205 ? -0.733 -8.115 6.336 1.00 98.19 205 ILE A N 1
ATOM 1671 C CA . ILE A 1 205 ? -1.027 -8.096 4.900 1.00 98.19 205 ILE A CA 1
ATOM 1672 C C . ILE A 1 205 ? -2.398 -7.482 4.664 1.00 98.19 205 ILE A C 1
ATOM 1674 O O . ILE A 1 205 ? -3.321 -7.705 5.448 1.00 98.19 205 ILE A O 1
ATOM 1678 N N . LEU A 1 206 ? -2.535 -6.744 3.570 1.00 98.69 206 LEU A N 1
ATOM 1679 C CA . LEU A 1 206 ? -3.787 -6.166 3.115 1.00 98.69 206 LEU A CA 1
ATOM 1680 C C . LEU A 1 206 ? -4.621 -7.230 2.396 1.00 98.69 206 LEU A C 1
ATOM 1682 O O . LEU A 1 206 ? -4.167 -7.869 1.449 1.00 98.69 206 LEU A O 1
ATOM 1686 N N . ILE A 1 207 ? -5.848 -7.419 2.870 1.00 98.44 207 ILE A N 1
ATOM 1687 C CA . ILE A 1 207 ? -6.795 -8.416 2.363 1.00 98.44 207 ILE A CA 1
ATOM 1688 C C . ILE A 1 207 ? -7.877 -7.755 1.515 1.00 98.44 207 ILE A C 1
ATOM 1690 O O . ILE A 1 207 ? -8.295 -8.326 0.511 1.00 98.44 207 ILE A O 1
ATOM 1694 N N . GLU A 1 208 ? -8.336 -6.578 1.927 1.00 98.38 208 GLU A N 1
ATOM 1695 C CA . GLU A 1 208 ? -9.410 -5.818 1.292 1.00 98.38 208 GLU A CA 1
ATOM 1696 C C . GLU A 1 208 ? -9.199 -4.325 1.562 1.00 98.38 208 GLU A C 1
ATOM 1698 O O . GLU A 1 208 ? -8.688 -3.955 2.622 1.00 98.38 208 GLU A O 1
ATOM 1703 N N . TYR A 1 209 ? -9.582 -3.480 0.606 1.00 98.38 209 TYR A N 1
ATOM 1704 C CA . TYR A 1 209 ? -9.426 -2.032 0.687 1.00 98.38 209 TYR A CA 1
ATOM 1705 C C . TYR A 1 209 ? -10.605 -1.343 0.008 1.00 98.38 209 TYR A C 1
ATOM 1707 O O . TYR A 1 209 ? -10.739 -1.385 -1.210 1.00 98.38 209 TYR A O 1
ATOM 1715 N N . LEU A 1 210 ? -11.493 -0.723 0.773 1.00 98.19 210 LEU A N 1
ATOM 1716 C CA . LEU A 1 210 ? -12.753 -0.167 0.283 1.00 98.19 210 LEU A CA 1
ATOM 1717 C C . LEU A 1 210 ? -12.838 1.322 0.598 1.00 98.19 210 LEU A C 1
ATOM 1719 O O . LEU A 1 210 ? -12.266 1.781 1.581 1.00 98.19 210 LEU A O 1
ATOM 1723 N N . ARG A 1 211 ? -13.578 2.081 -0.219 1.00 96.25 211 ARG A N 1
ATOM 1724 C CA . ARG A 1 211 ? -13.956 3.448 0.163 1.00 96.25 211 ARG A CA 1
ATOM 1725 C C . ARG A 1 211 ? -14.975 3.380 1.291 1.00 96.25 211 ARG A C 1
ATOM 1727 O O . ARG A 1 211 ? -15.966 2.658 1.161 1.00 96.25 211 ARG A O 1
ATOM 1734 N N . ASP A 1 212 ? -14.728 4.152 2.337 1.00 90.81 212 ASP A N 1
ATOM 1735 C CA . ASP A 1 212 ? -15.722 4.436 3.365 1.00 90.81 212 ASP A CA 1
ATOM 1736 C C . ASP A 1 212 ? -16.724 5.446 2.784 1.00 90.81 212 ASP A C 1
ATOM 1738 O O . ASP A 1 212 ? -16.307 6.447 2.190 1.00 90.81 212 ASP A O 1
ATOM 1742 N N . LYS A 1 213 ? -18.019 5.124 2.835 1.00 76.50 213 LYS A N 1
ATOM 1743 C CA . LYS A 1 213 ? -19.077 5.889 2.153 1.00 76.50 213 LYS A CA 1
ATOM 1744 C C . LYS A 1 213 ? -19.621 7.019 3.012 1.00 76.50 213 LYS A C 1
ATOM 1746 O O . LYS A 1 213 ? -19.794 6.801 4.227 1.00 76.50 213 LYS A O 1
#

pLDDT: mean 87.28, std 16.88, range [38.41, 98.69]

Secondary structure (DSSP, 8-state):
---------------------------EE----HHHHHHHHHHHHHHHHTTPPPB-TT---HHHHHHHHHHHHHHH-GGG-EEEETTEEEEEHHHHHHHHHHHH---------BTTBEEETTEEEEE------EEEEEEEEEEE-STTEEEEEEEEEEE-TT--S-TT--HHHHTTS-TT---EEEEEEEEEEEEEEETTEEEEEEEEEEE--

Nearest PDB structures (foldseek):
  8rk2-assembly1_B  TM=3.708E-01  e=6.681E-01  Homo sapiens
  7vd7-assembly1_A  TM=4.466E-01  e=3.363E+00  Salmonella enterica subsp. enterica serovar Typhimurium
  4wwu-assembly1_C  TM=2.815E-01  e=6.681E-01  Saccharomyces cerevisiae S288C
  4gop-assembly2_Y  TM=2.465E-01  e=2.379E+00  Mycosarcoma maydis
  2pqa-assembly1_A  TM=2.345E-01  e=2.119E+00  Homo sapiens

Solvent-accessible surface area (backbone atoms only — not comparable to full-atom values): 12458 Å² total; per-residue (Å²): 137,90,84,80,87,82,80,82,79,81,80,82,78,80,77,77,76,76,76,79,70,82,77,63,45,76,78,41,78,55,86,68,52,74,65,59,45,49,55,49,18,56,59,49,16,61,44,40,58,58,62,61,73,69,29,54,70,91,55,69,51,58,65,56,47,53,50,42,18,51,46,45,36,58,76,75,39,51,86,68,49,41,84,68,54,101,60,29,32,30,32,56,47,66,58,30,45,50,43,31,30,59,43,50,66,44,85,77,78,76,90,65,62,54,91,83,32,42,53,54,98,66,25,38,36,34,67,74,80,81,85,60,70,40,35,38,28,40,72,77,45,41,31,39,31,34,96,48,31,33,44,36,34,33,44,31,33,40,29,47,67,78,58,82,72,67,85,86,55,50,71,80,57,38,72,70,49,66,95,87,44,54,63,38,86,72,49,42,34,36,33,36,32,35,60,47,77,57,96,92,45,74,47,62,22,54,50,27,34,39,74,56,130

Mean predicted aligned error: 8.65 Å

Foldseek 3Di:
DDDDDDDDDPPPPPPPPPPPPPQWDPKAWDDDDLVRQVVVQVLQFLCFQLVQDFDAFPGRDLLSLLSSQVRSCVPPVVVQWDDPDPFKIKHAVVSSQVVSCQAAVDNDGDDQAHDQFHDDPRITIHTPDDFDWRKTKGWPIWIRRPPQKIKTKIFIWTFGSPDPFDPSDDQVRQVVDDPRGRIDGDFIKMWMWGWDDDPRDIDIYTRGIGGDD

Radius of gyration: 23.71 Å; Cα contacts (8 Å, |Δi|>4): 343; chains: 1; bounding box: 44×106×43 Å